Protein AF-A0AAV5T7K3-F1 (afdb_monomer_lite)

Structure (mmCIF, N/CA/C/O backbone):
data_AF-A0AAV5T7K3-F1
#
_entry.id   AF-A0AAV5T7K3-F1
#
loop_
_atom_site.group_PDB
_atom_site.id
_atom_site.type_symbol
_atom_site.label_atom_id
_atom_site.label_alt_id
_atom_site.label_comp_id
_atom_site.label_asym_id
_atom_site.label_entity_id
_atom_site.label_seq_id
_atom_site.pdbx_PDB_ins_code
_atom_site.Cartn_x
_atom_site.Cartn_y
_atom_site.Cartn_z
_atom_site.occupancy
_atom_site.B_iso_or_equiv
_atom_site.auth_seq_id
_atom_site.auth_comp_id
_atom_site.auth_asym_id
_atom_site.auth_atom_id
_atom_site.pdbx_PDB_model_num
ATOM 1 N N . SER A 1 1 ? -27.801 -42.345 5.951 1.00 59.19 1 SER A N 1
ATOM 2 C CA . SER A 1 1 ? -27.601 -43.025 7.239 1.00 59.19 1 SER A CA 1
ATOM 3 C C . SER A 1 1 ? -26.195 -43.577 7.299 1.00 59.19 1 SER A C 1
ATOM 5 O O . SER A 1 1 ? -25.976 -44.646 6.756 1.00 59.19 1 SER A O 1
ATOM 7 N N . MET A 1 2 ? -25.257 -42.824 7.871 1.00 44.66 2 MET A N 1
ATOM 8 C CA . MET A 1 2 ? -24.030 -43.339 8.487 1.00 44.66 2 MET A CA 1
ATOM 9 C C . MET A 1 2 ? -23.611 -42.299 9.528 1.00 44.66 2 MET A C 1
ATOM 11 O O . MET A 1 2 ? -23.098 -41.235 9.190 1.00 44.66 2 MET A O 1
ATOM 15 N N . ASP A 1 3 ? -23.986 -42.598 10.769 1.00 50.38 3 ASP A N 1
ATOM 16 C CA . ASP A 1 3 ? -23.489 -41.997 12.001 1.00 50.38 3 ASP A CA 1
ATOM 17 C C . ASP A 1 3 ? -22.004 -42.309 12.168 1.00 50.38 3 ASP A C 1
ATOM 19 O O . ASP A 1 3 ? -21.596 -43.446 11.937 1.00 50.38 3 ASP A O 1
ATOM 23 N N . GLN A 1 4 ? -21.232 -41.323 12.625 1.00 55.69 4 GLN A N 1
ATOM 24 C CA . GLN A 1 4 ? -20.048 -41.536 13.457 1.00 55.69 4 GLN A CA 1
ATOM 25 C C . GLN A 1 4 ? -19.704 -40.226 14.176 1.00 55.69 4 GLN A C 1
ATOM 27 O O . GLN A 1 4 ? -19.061 -39.318 13.653 1.00 55.69 4 GLN A O 1
ATOM 32 N N . SER A 1 5 ? -20.249 -40.139 15.382 1.00 62.75 5 SER A N 1
ATOM 33 C CA . SER A 1 5 ? -19.828 -39.308 16.502 1.00 62.75 5 SER A CA 1
ATOM 34 C C . SER A 1 5 ? -18.514 -39.827 17.084 1.00 62.75 5 SER A C 1
ATOM 36 O O . SER A 1 5 ? -18.429 -41.027 17.309 1.00 62.75 5 SER A O 1
ATOM 38 N N . ASP A 1 6 ? -17.567 -38.940 17.407 1.00 51.22 6 ASP A N 1
ATOM 39 C CA . ASP A 1 6 ? -16.582 -39.172 18.471 1.00 51.22 6 ASP A CA 1
ATOM 40 C C . ASP A 1 6 ? -16.028 -37.853 19.047 1.00 51.22 6 ASP A C 1
ATOM 42 O O . ASP A 1 6 ? -16.009 -36.803 18.404 1.00 51.22 6 ASP A O 1
ATOM 46 N N . GLU A 1 7 ? -15.671 -37.954 20.323 1.00 55.12 7 GLU A N 1
ATOM 47 C CA . GLU A 1 7 ? -15.636 -36.966 21.405 1.00 55.12 7 GLU A CA 1
ATOM 48 C C . GLU A 1 7 ? -14.486 -35.924 21.443 1.00 55.12 7 GLU A C 1
ATOM 50 O O . GLU A 1 7 ? -13.502 -36.014 20.705 1.00 55.12 7 GLU A O 1
ATOM 55 N N . PRO A 1 8 ? -14.577 -34.920 22.352 1.00 55.53 8 PRO A N 1
ATOM 56 C CA . PRO A 1 8 ? -13.602 -33.841 22.499 1.00 55.53 8 PRO A CA 1
ATOM 57 C C . PRO A 1 8 ? -12.465 -34.159 23.488 1.00 55.53 8 PRO A C 1
ATOM 59 O O . PRO A 1 8 ? -12.687 -34.579 24.621 1.00 55.53 8 PRO A O 1
ATOM 62 N N . LEU A 1 9 ? -11.227 -33.814 23.116 1.00 49.53 9 LEU A N 1
ATOM 63 C CA . LEU A 1 9 ? -10.085 -33.809 24.035 1.00 49.53 9 LEU A CA 1
ATOM 64 C C . LEU A 1 9 ? -9.994 -32.489 24.813 1.00 49.53 9 LEU A C 1
ATOM 66 O O . LEU A 1 9 ? -9.582 -31.445 24.306 1.00 49.53 9 LEU A O 1
ATOM 70 N N . SER A 1 10 ? -10.331 -32.574 26.093 1.00 43.97 10 SER A N 1
ATOM 71 C CA . SER A 1 10 ? -9.994 -31.620 27.145 1.00 43.97 10 SER A CA 1
ATOM 72 C C . SER A 1 10 ? -8.501 -31.675 27.493 1.00 43.97 10 SER A C 1
ATOM 74 O O . SER A 1 10 ? -8.006 -32.724 27.902 1.00 43.97 10 SER A O 1
ATOM 76 N N . ILE A 1 11 ? -7.789 -30.541 27.423 1.00 46.47 11 ILE A N 1
ATOM 77 C CA . ILE A 1 11 ? -6.456 -30.396 28.029 1.00 46.47 11 ILE A CA 1
ATOM 78 C C . ILE A 1 11 ? -6.465 -29.300 29.097 1.00 46.47 11 ILE A C 1
ATOM 80 O O . ILE A 1 11 ? -6.760 -28.128 28.868 1.00 46.47 11 ILE A O 1
ATOM 84 N N . VAL A 1 12 ? -6.122 -29.783 30.286 1.00 44.16 12 VAL A N 1
ATOM 85 C CA . VAL A 1 12 ? -5.965 -29.147 31.588 1.00 44.16 12 VAL A CA 1
ATOM 86 C C . VAL A 1 12 ? -4.828 -28.120 31.587 1.00 44.16 12 VAL A C 1
ATOM 88 O O . VAL A 1 12 ? -3.783 -28.304 30.964 1.00 44.16 12 VAL A O 1
ATOM 91 N N . GLY A 1 13 ? -5.037 -27.023 32.315 1.00 38.03 13 GLY A N 1
ATOM 92 C CA . GLY A 1 13 ? -4.121 -25.892 32.372 1.00 38.03 13 GLY A CA 1
ATOM 93 C C . GLY A 1 13 ? -2.840 -26.102 33.181 1.00 38.03 13 GLY A C 1
ATOM 94 O O . GLY A 1 13 ? -2.700 -27.028 33.974 1.00 38.03 13 GLY A O 1
ATOM 95 N N . LYS A 1 14 ? -1.930 -25.133 33.049 1.00 44.94 14 LYS A N 1
ATOM 96 C CA . LYS A 1 14 ? -0.890 -24.851 34.043 1.00 44.94 14 LYS A CA 1
ATOM 97 C C . LYS A 1 14 ? -0.823 -23.349 34.306 1.00 44.94 14 LYS A C 1
ATOM 99 O O . LYS A 1 14 ? -0.527 -22.547 33.426 1.00 44.94 14 LYS A O 1
ATOM 104 N N . LYS A 1 15 ? -1.132 -22.993 35.556 1.00 42.41 15 LYS A N 1
ATOM 105 C CA . LYS A 1 15 ? -0.816 -21.710 36.187 1.00 42.41 15 LYS A CA 1
ATOM 106 C C . LYS A 1 15 ? 0.696 -21.651 36.406 1.00 42.41 15 LYS A C 1
ATOM 108 O O . LYS A 1 15 ? 1.241 -22.548 37.042 1.00 42.41 15 LYS A O 1
ATOM 113 N N . SER A 1 16 ? 1.335 -20.558 36.008 1.00 48.41 16 SER A N 1
ATOM 114 C CA . SER A 1 16 ? 2.644 -20.175 36.540 1.00 48.41 16 SER A CA 1
ATOM 115 C C . SER A 1 16 ? 2.538 -18.779 37.138 1.00 48.41 16 SER A C 1
ATOM 117 O O . SER A 1 16 ? 2.438 -17.779 36.433 1.00 48.41 16 SER A O 1
ATOM 119 N N . LYS A 1 17 ? 2.514 -18.755 38.474 1.00 42.12 17 LYS A N 1
ATOM 120 C CA . LYS A 1 17 ? 2.866 -17.600 39.297 1.00 42.12 17 LYS A CA 1
ATOM 121 C C . LYS A 1 17 ? 4.344 -17.287 39.051 1.00 42.12 17 LYS A C 1
ATOM 123 O O . LYS A 1 17 ? 5.158 -18.209 39.075 1.00 42.12 17 LYS A O 1
ATOM 128 N N . LYS A 1 18 ? 4.697 -16.016 38.876 1.00 45.09 18 LYS A N 1
ATOM 129 C CA . LYS A 1 18 ? 6.049 -15.554 39.190 1.00 45.09 18 LYS A CA 1
ATOM 130 C C . LYS A 1 18 ? 5.992 -14.149 39.768 1.00 45.09 18 LYS A C 1
ATOM 132 O O . LYS A 1 18 ? 5.686 -13.184 39.072 1.00 45.09 18 LYS A O 1
ATOM 137 N N . ASP A 1 19 ? 6.251 -14.117 41.066 1.00 39.78 19 ASP A N 1
ATOM 138 C CA . ASP A 1 19 ? 6.607 -12.958 41.863 1.00 39.78 19 ASP A CA 1
ATOM 139 C C . ASP A 1 19 ? 7.966 -12.400 41.424 1.00 39.78 19 ASP A C 1
ATOM 141 O O . ASP A 1 19 ? 8.908 -13.154 41.179 1.00 39.78 19 ASP A O 1
ATOM 145 N N . SER A 1 20 ? 8.060 -11.074 41.367 1.00 41.44 20 SER A N 1
ATOM 146 C CA . SER A 1 20 ? 9.304 -10.293 41.451 1.00 41.44 20 SER A CA 1
ATOM 147 C C . SER A 1 20 ? 8.881 -8.820 41.477 1.00 41.44 20 SER A C 1
ATOM 149 O O . SER A 1 20 ? 8.392 -8.297 40.482 1.00 41.44 20 SER A O 1
ATOM 151 N N . SER A 1 21 ? 8.703 -8.238 42.661 1.00 40.84 21 SER A N 1
ATOM 152 C CA . SER A 1 21 ? 9.734 -7.625 43.515 1.00 40.84 21 SER A CA 1
ATOM 153 C C . SER A 1 21 ? 9.953 -6.144 43.186 1.00 40.84 21 SER A C 1
ATOM 155 O O . SER A 1 21 ? 10.438 -5.788 42.116 1.00 40.84 21 SER A O 1
ATOM 157 N N . LYS A 1 22 ? 9.577 -5.326 44.175 1.00 42.19 22 LYS A N 1
ATOM 158 C CA . LYS A 1 22 ? 9.974 -3.945 44.479 1.00 42.19 22 LYS A CA 1
ATOM 159 C C . LYS A 1 22 ? 11.223 -3.432 43.754 1.00 42.19 22 LYS A C 1
ATOM 161 O O . LYS A 1 22 ? 12.279 -4.044 43.844 1.00 42.19 22 LYS A O 1
ATOM 166 N N . THR A 1 23 ? 11.133 -2.212 43.235 1.00 38.91 23 THR A N 1
ATOM 167 C CA . THR A 1 23 ? 12.079 -1.140 43.585 1.00 38.91 23 THR A CA 1
ATOM 168 C C . THR A 1 23 ? 11.355 0.200 43.488 1.00 38.91 23 THR A C 1
ATOM 170 O O . THR A 1 23 ? 10.904 0.613 42.422 1.00 38.91 23 THR A O 1
ATOM 173 N N . ASP A 1 24 ? 11.222 0.848 44.641 1.00 41.44 24 ASP A N 1
ATOM 174 C CA . ASP A 1 24 ? 10.848 2.246 44.771 1.00 41.44 24 ASP A CA 1
ATOM 175 C C . ASP A 1 24 ? 12.021 3.110 44.286 1.00 41.44 24 ASP A C 1
ATOM 177 O O . ASP A 1 24 ? 13.159 2.937 44.726 1.00 41.44 24 ASP A O 1
ATOM 181 N N . LYS A 1 25 ? 11.751 4.045 43.376 1.00 47.16 25 LYS A N 1
ATOM 182 C CA . LYS A 1 25 ? 12.602 5.217 43.157 1.00 47.16 25 LYS A CA 1
ATOM 183 C C . LYS A 1 25 ? 11.709 6.447 43.144 1.00 47.16 25 LYS A C 1
ATOM 185 O O . LYS A 1 25 ? 11.052 6.754 42.153 1.00 47.16 25 LYS A O 1
ATOM 190 N N . GLU A 1 26 ? 11.677 7.109 44.295 1.00 42.97 26 GLU A N 1
ATOM 191 C CA . GLU A 1 26 ? 11.297 8.508 44.416 1.00 42.97 26 GLU A CA 1
ATOM 192 C C . GLU A 1 26 ? 12.255 9.350 43.568 1.00 42.97 26 GLU A C 1
ATOM 194 O O . GLU A 1 26 ? 13.458 9.379 43.822 1.00 42.97 26 GLU A O 1
ATOM 199 N N . GLU A 1 27 ? 11.724 10.068 42.583 1.00 47.06 27 GLU A N 1
ATOM 200 C CA . GLU A 1 27 ? 12.432 11.176 41.951 1.00 47.06 27 GLU A CA 1
ATOM 201 C C . GLU A 1 27 ? 11.622 12.453 42.181 1.00 47.06 27 GLU A C 1
ATOM 203 O O . GLU A 1 27 ? 10.648 12.760 41.491 1.00 47.06 27 GLU A O 1
ATOM 208 N N . LYS A 1 28 ? 12.019 13.178 43.232 1.00 50.22 28 LYS A N 1
ATOM 209 C CA . LYS A 1 28 ? 11.656 14.574 43.473 1.00 50.22 28 LYS A CA 1
ATOM 210 C C . LYS A 1 28 ? 12.303 15.426 42.385 1.00 50.22 28 LYS A C 1
ATOM 212 O O . LYS A 1 28 ? 13.511 15.637 42.415 1.00 50.22 28 LYS A O 1
ATOM 217 N N . THR A 1 29 ? 11.506 15.994 41.487 1.00 43.41 29 THR A N 1
ATOM 218 C CA . THR A 1 29 ? 11.934 17.140 40.676 1.00 43.41 29 THR A CA 1
ATOM 219 C C . THR A 1 29 ? 11.102 18.364 41.028 1.00 43.41 29 THR A C 1
ATOM 221 O O . THR A 1 29 ? 9.871 18.385 40.971 1.00 43.41 29 THR A O 1
ATOM 224 N N . ALA A 1 30 ? 11.831 19.369 41.504 1.00 49.44 30 ALA A N 1
ATOM 225 C CA . ALA A 1 30 ? 11.339 20.636 41.994 1.00 49.44 30 ALA A CA 1
ATOM 226 C C . ALA A 1 30 ? 10.695 21.461 40.874 1.00 49.44 30 ALA A C 1
ATOM 228 O O . ALA A 1 30 ? 11.219 21.579 39.766 1.00 49.44 30 ALA A O 1
ATOM 229 N N . LYS A 1 31 ? 9.562 22.079 41.211 1.00 44.06 31 LYS A N 1
ATOM 230 C CA . LYS A 1 31 ? 8.913 23.124 40.422 1.00 44.06 31 LYS A CA 1
ATOM 231 C C . LYS A 1 31 ? 9.826 24.350 40.382 1.00 44.06 31 LYS A C 1
ATOM 233 O O . LYS A 1 31 ? 10.079 24.953 41.421 1.00 44.06 31 LYS A O 1
ATOM 238 N N . ARG A 1 32 ? 10.279 24.736 39.190 1.00 47.34 32 ARG A N 1
ATOM 239 C CA . ARG A 1 32 ? 10.878 26.047 38.928 1.00 47.34 32 ARG A CA 1
ATOM 240 C C . ARG A 1 32 ? 9.841 26.870 38.168 1.00 47.34 32 ARG A C 1
ATOM 242 O O . ARG A 1 32 ? 9.615 26.638 36.986 1.00 47.34 32 ARG A O 1
ATOM 249 N N . ASN A 1 33 ? 9.168 27.766 38.883 1.00 48.12 33 ASN A N 1
ATOM 250 C CA . ASN A 1 33 ? 8.372 28.829 38.281 1.00 48.12 33 ASN A CA 1
ATOM 251 C C . ASN A 1 33 ? 9.344 29.921 37.823 1.00 48.12 33 ASN A C 1
ATOM 253 O O . ASN A 1 33 ? 10.098 30.443 38.642 1.00 48.12 33 ASN A O 1
ATOM 257 N N . LEU A 1 34 ? 9.325 30.250 36.535 1.00 55.50 34 LEU A N 1
ATOM 258 C CA . LEU A 1 34 ? 9.862 31.501 36.009 1.00 55.50 34 LEU A CA 1
ATOM 259 C C . LEU A 1 34 ? 8.716 32.231 35.295 1.00 55.50 34 LEU A C 1
ATOM 261 O O . LEU A 1 34 ? 7.971 31.575 34.560 1.00 55.50 34 LEU A O 1
ATOM 265 N N . PRO A 1 35 ? 8.550 33.542 35.520 1.00 50.50 35 PRO A N 1
ATOM 266 C CA . PRO A 1 35 ? 7.630 34.363 34.751 1.00 50.50 35 PRO A CA 1
ATOM 267 C C . PRO A 1 35 ? 8.232 34.627 33.365 1.00 50.50 35 PRO A C 1
ATOM 269 O O . PRO A 1 35 ? 9.406 34.973 33.246 1.00 50.50 35 PRO A O 1
ATOM 272 N N . VAL A 1 36 ? 7.430 34.425 32.323 1.00 50.66 36 VAL A N 1
ATOM 273 C CA . VAL A 1 36 ? 7.723 34.899 30.968 1.00 50.66 36 VAL A CA 1
ATOM 274 C C . VAL A 1 36 ? 7.027 36.246 30.842 1.00 50.66 36 VAL A C 1
ATOM 276 O O . VAL A 1 36 ? 5.800 36.299 30.861 1.00 50.66 36 VAL A O 1
ATOM 279 N N . GLU A 1 37 ? 7.815 37.315 30.777 1.00 52.72 37 GLU A N 1
ATOM 280 C CA . GLU A 1 37 ? 7.351 38.602 30.270 1.00 52.72 37 GLU A CA 1
ATOM 281 C C . GLU A 1 37 ? 7.374 38.546 28.740 1.00 52.72 37 GLU A C 1
ATOM 283 O O . GLU A 1 37 ? 8.395 38.220 28.131 1.00 52.72 37 GLU A O 1
ATOM 288 N N . GLU A 1 38 ? 6.221 38.805 28.129 1.00 42.44 38 GLU A N 1
ATOM 289 C CA . GLU A 1 38 ? 6.076 39.012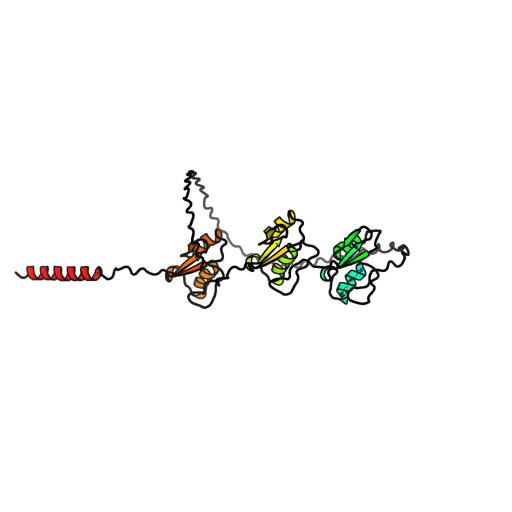 26.692 1.00 42.44 38 GLU A CA 1
ATOM 290 C C . GLU A 1 38 ? 6.318 40.499 26.409 1.00 42.44 38 GLU A C 1
ATOM 292 O O . GLU A 1 38 ? 5.504 41.345 26.770 1.00 42.44 38 GLU A O 1
ATOM 297 N N . SER A 1 39 ? 7.452 40.822 25.785 1.00 56.12 39 SER A N 1
ATOM 298 C CA . SER A 1 39 ? 7.679 42.118 25.144 1.00 56.12 39 SER A CA 1
ATOM 299 C C . SER A 1 39 ? 7.441 41.975 23.641 1.00 56.12 39 SER A C 1
ATOM 301 O O . SER A 1 39 ? 8.119 41.199 22.961 1.00 56.12 39 SER A O 1
ATOM 303 N N . GLU A 1 40 ? 6.452 42.711 23.147 1.00 58.25 40 GLU A N 1
ATOM 304 C CA . GLU A 1 40 ? 6.143 42.897 21.734 1.00 58.25 40 GLU A CA 1
ATOM 305 C C . GLU A 1 40 ? 7.168 43.860 21.120 1.00 58.25 40 GLU A C 1
ATOM 307 O O . GLU A 1 40 ? 7.277 44.996 21.568 1.00 58.25 40 GLU A O 1
ATOM 312 N N . ASP A 1 41 ? 7.902 43.422 20.092 1.00 45.69 41 ASP A N 1
ATOM 313 C CA . ASP A 1 41 ? 8.712 44.315 19.259 1.00 45.69 41 ASP A CA 1
ATOM 314 C C . ASP A 1 41 ? 8.490 44.019 17.768 1.00 45.69 41 ASP A C 1
ATOM 316 O O . ASP A 1 41 ? 8.809 42.950 17.234 1.00 45.69 41 ASP A O 1
ATOM 320 N N . ASP A 1 42 ? 7.929 45.028 17.107 1.00 52.28 42 ASP A N 1
ATOM 321 C CA . ASP A 1 42 ? 7.705 45.176 15.676 1.00 52.28 42 ASP A CA 1
ATOM 322 C C . ASP A 1 42 ? 9.001 45.047 14.857 1.00 52.28 42 ASP A C 1
ATOM 324 O O . ASP A 1 42 ? 9.810 45.976 14.763 1.00 52.28 42 ASP A O 1
ATOM 328 N N . VAL A 1 43 ? 9.172 43.928 14.144 1.00 44.69 43 VAL A N 1
ATOM 329 C CA . VAL A 1 43 ? 10.243 43.782 13.144 1.00 44.69 43 VAL A CA 1
ATOM 330 C C . VAL A 1 43 ? 9.696 43.963 11.728 1.00 44.69 43 VAL A C 1
ATOM 332 O O . VAL A 1 43 ? 9.189 43.055 11.070 1.00 44.69 43 VAL A O 1
ATOM 335 N N . LYS A 1 44 ? 9.873 45.192 11.246 1.00 55.09 44 LYS A N 1
ATOM 336 C CA . LYS A 1 44 ? 9.660 45.675 9.876 1.00 55.09 44 LYS A CA 1
ATOM 337 C C . LYS A 1 44 ? 10.646 45.003 8.892 1.00 55.09 44 LYS A C 1
ATOM 339 O O . LYS A 1 44 ? 11.857 45.093 9.109 1.00 55.09 44 LYS A O 1
ATOM 344 N N . PRO A 1 45 ? 10.217 44.398 7.764 1.00 48.47 45 PRO A N 1
ATOM 345 C CA . PRO A 1 45 ? 11.157 43.810 6.809 1.00 48.47 45 PRO A CA 1
ATOM 346 C C . PRO A 1 45 ? 11.811 44.888 5.929 1.00 48.47 45 PRO A C 1
ATOM 348 O O . PRO A 1 45 ? 11.176 45.484 5.058 1.00 48.47 45 PRO A O 1
ATOM 351 N N . SER A 1 46 ? 13.112 45.121 6.126 1.00 44.38 46 SER A N 1
ATOM 352 C CA . SER A 1 46 ? 13.941 45.925 5.219 1.00 44.38 46 SER A CA 1
ATOM 353 C C . SER A 1 46 ? 14.286 45.147 3.944 1.00 44.38 46 SER A C 1
ATOM 355 O O . SER A 1 46 ? 15.103 44.227 3.948 1.00 44.38 46 SER A O 1
ATOM 357 N N . LEU A 1 47 ? 13.701 45.577 2.826 1.00 49.03 47 LEU A N 1
ATOM 358 C CA . LEU A 1 47 ? 14.076 45.201 1.463 1.00 49.03 47 LEU A CA 1
ATOM 359 C C . LEU A 1 47 ? 15.471 45.750 1.115 1.00 49.03 47 LEU A C 1
ATOM 361 O O . LEU A 1 47 ? 15.607 46.873 0.629 1.00 49.03 47 LEU A O 1
ATOM 365 N N . LYS A 1 48 ? 16.524 44.945 1.298 1.00 49.06 48 LYS A N 1
ATOM 366 C CA . LYS A 1 48 ? 17.834 45.206 0.680 1.00 49.06 48 LYS A CA 1
ATOM 367 C C . LYS A 1 48 ? 17.906 44.545 -0.696 1.00 49.06 48 LYS A C 1
ATOM 369 O O . LYS A 1 48 ? 18.118 43.344 -0.829 1.00 49.06 48 LYS A O 1
ATOM 374 N N . LYS A 1 49 ? 17.752 45.378 -1.729 1.00 49.97 49 LYS A N 1
ATOM 375 C CA . LYS A 1 49 ? 18.106 45.091 -3.125 1.00 49.97 49 LYS A CA 1
ATOM 376 C C . LYS A 1 49 ? 19.617 44.841 -3.223 1.00 49.97 49 LYS A C 1
ATOM 378 O O . LYS A 1 49 ? 20.394 45.788 -3.166 1.00 49.97 49 LYS A O 1
ATOM 383 N N . SER A 1 50 ? 20.038 43.594 -3.419 1.00 47.78 50 SER A N 1
ATOM 384 C CA . SER A 1 50 ? 21.399 43.264 -3.856 1.00 47.78 50 SER A CA 1
ATOM 385 C C . SER A 1 50 ? 21.417 43.082 -5.375 1.00 47.78 50 SER A C 1
ATOM 387 O O . SER A 1 50 ? 21.122 42.032 -5.939 1.00 47.78 50 SER A O 1
ATOM 389 N N . LYS A 1 51 ? 21.755 44.182 -6.045 1.00 51.94 51 LYS A N 1
ATOM 390 C CA . LYS A 1 51 ? 22.119 44.258 -7.458 1.00 51.94 51 LYS A CA 1
ATOM 391 C C . LYS A 1 51 ? 23.510 43.625 -7.581 1.00 51.94 51 LYS A C 1
ATOM 393 O O . LYS A 1 51 ? 24.494 44.274 -7.244 1.00 51.94 51 LYS A O 1
ATOM 398 N N . ARG A 1 52 ? 23.593 42.345 -7.963 1.00 48.09 52 ARG A N 1
ATOM 399 C CA . ARG A 1 52 ? 24.876 41.670 -8.212 1.00 48.09 52 ARG A CA 1
ATOM 400 C C . ARG A 1 52 ? 25.091 41.489 -9.704 1.00 48.09 52 ARG A C 1
ATOM 402 O O . ARG A 1 52 ? 24.190 41.109 -10.446 1.00 48.09 52 ARG A O 1
ATOM 409 N N . GLU A 1 53 ? 26.291 41.870 -10.095 1.00 45.09 53 GLU A N 1
ATOM 410 C CA . GLU A 1 53 ? 26.713 42.195 -11.438 1.00 45.09 53 GLU A CA 1
ATOM 411 C C . GLU A 1 53 ? 26.737 40.997 -12.379 1.00 45.09 53 GLU A C 1
ATOM 413 O O . GLU A 1 53 ? 27.271 39.925 -12.097 1.00 45.09 53 GLU A O 1
ATOM 418 N N . SER A 1 54 ? 26.216 41.262 -13.567 1.00 51.31 54 SER A N 1
ATOM 419 C CA . SER A 1 54 ? 26.516 40.576 -14.806 1.00 51.31 54 SER A CA 1
ATOM 420 C C . SER A 1 54 ? 27.977 40.831 -15.181 1.00 51.31 54 SER A C 1
ATOM 422 O O . SER A 1 54 ? 28.331 41.984 -15.416 1.00 51.31 54 SER A O 1
ATOM 424 N N . LYS A 1 55 ? 28.805 39.786 -15.317 1.00 52.94 55 LYS A N 1
ATOM 425 C CA . LYS A 1 55 ? 29.836 39.667 -16.373 1.00 52.94 55 LYS A CA 1
ATOM 426 C C . LYS A 1 55 ? 30.686 38.403 -16.209 1.00 52.94 55 LYS A C 1
ATOM 428 O O . LYS A 1 55 ? 31.144 38.088 -15.122 1.00 52.94 55 LYS A O 1
ATOM 433 N N . LYS A 1 56 ? 30.976 37.795 -17.366 1.00 51.12 56 LYS A N 1
ATOM 434 C CA . LYS A 1 56 ? 31.979 36.748 -17.645 1.00 51.12 56 LYS A CA 1
ATOM 435 C C . LYS A 1 56 ? 31.609 35.318 -17.231 1.00 51.12 56 LYS A C 1
ATOM 437 O O . LYS A 1 56 ? 32.050 34.814 -16.215 1.00 51.12 56 LYS A O 1
ATOM 442 N N . ASN A 1 57 ? 30.885 34.642 -18.124 1.00 43.31 57 ASN A N 1
ATOM 443 C CA . ASN A 1 57 ? 31.168 33.247 -18.488 1.00 43.31 57 ASN A CA 1
ATOM 444 C C . ASN A 1 57 ? 30.725 33.009 -19.941 1.00 43.31 57 ASN A C 1
ATOM 446 O O . ASN A 1 57 ? 29.763 32.316 -20.251 1.00 43.31 57 ASN A O 1
ATOM 450 N N . SER A 1 58 ? 31.431 33.685 -20.843 1.00 49.03 58 SER A N 1
ATOM 451 C CA . SER A 1 58 ? 31.427 33.449 -22.284 1.00 49.03 58 SER A CA 1
ATOM 452 C C . SER A 1 58 ? 32.862 33.070 -22.624 1.00 49.03 58 SER A C 1
ATOM 454 O O . SER A 1 58 ? 33.747 33.882 -22.359 1.00 49.03 58 SER A O 1
ATOM 456 N N . ARG A 1 59 ? 33.047 31.846 -23.145 1.00 47.84 59 ARG A N 1
ATOM 457 C CA . ARG A 1 59 ? 34.278 31.185 -23.650 1.00 47.84 59 ARG A CA 1
ATOM 458 C C . ARG A 1 59 ? 34.580 29.851 -22.952 1.00 47.84 59 ARG A C 1
ATOM 460 O O . ARG A 1 59 ? 35.567 29.719 -22.253 1.00 47.84 59 ARG A O 1
ATOM 467 N N . HIS A 1 60 ? 33.730 28.854 -23.199 1.00 45.75 60 HIS A N 1
ATOM 468 C CA . HIS A 1 60 ? 34.128 27.438 -23.317 1.00 45.75 60 HIS A CA 1
ATOM 469 C C . HIS A 1 60 ? 33.031 26.663 -24.067 1.00 45.75 60 HIS A C 1
ATOM 471 O O . HIS A 1 60 ? 32.373 25.762 -23.557 1.00 45.75 60 HIS A O 1
ATOM 477 N N . ARG A 1 61 ? 32.781 27.084 -25.309 1.00 48.66 61 ARG A N 1
ATOM 478 C CA . ARG A 1 61 ? 31.974 26.350 -26.292 1.00 48.66 61 ARG A CA 1
ATOM 479 C C . ARG A 1 61 ? 32.663 26.449 -27.645 1.00 48.66 61 ARG A C 1
ATOM 481 O O . ARG A 1 61 ? 32.189 27.152 -28.515 1.00 48.66 61 ARG A O 1
ATOM 488 N N . HIS A 1 62 ? 33.813 25.811 -27.772 1.00 49.75 62 HIS A N 1
ATOM 489 C CA . HIS A 1 62 ? 34.417 25.441 -29.049 1.00 49.75 62 HIS A CA 1
ATOM 490 C C . HIS A 1 62 ? 35.508 24.438 -28.698 1.00 49.75 62 HIS A C 1
ATOM 492 O O . HIS A 1 62 ? 36.577 24.857 -28.293 1.00 49.75 62 HIS A O 1
ATOM 498 N N . ASP A 1 63 ? 35.135 23.155 -28.650 1.00 43.25 63 ASP A N 1
ATOM 499 C CA . ASP A 1 63 ? 36.005 21.990 -28.913 1.00 43.25 63 ASP A CA 1
ATOM 500 C C . ASP A 1 63 ? 35.259 20.676 -28.618 1.00 43.25 63 ASP A C 1
ATOM 502 O O . ASP A 1 63 ? 35.645 19.849 -27.799 1.00 43.25 63 ASP A O 1
ATOM 506 N N . GLN A 1 64 ? 34.133 20.472 -29.309 1.00 50.50 64 GLN A N 1
ATOM 507 C CA . GLN A 1 64 ? 33.533 19.138 -29.483 1.00 50.50 64 GLN A CA 1
ATOM 508 C C . GLN A 1 64 ? 33.290 18.818 -30.967 1.00 50.50 64 GLN A C 1
ATOM 510 O O . GLN A 1 64 ? 32.434 18.010 -31.317 1.00 50.50 64 GLN A O 1
ATOM 515 N N . ALA A 1 65 ? 34.053 19.442 -31.867 1.00 46.38 65 ALA A N 1
ATOM 516 C CA . ALA A 1 65 ? 33.965 19.203 -33.303 1.00 46.38 65 ALA A CA 1
ATOM 517 C C . ALA A 1 65 ? 35.033 18.196 -33.758 1.00 46.38 65 ALA A C 1
ATOM 519 O O . ALA A 1 65 ? 35.935 18.520 -34.516 1.00 46.38 65 ALA A O 1
ATOM 520 N N . SER A 1 66 ? 34.927 16.956 -33.283 1.00 48.38 66 SER A N 1
ATOM 521 C CA . SER A 1 66 ? 35.475 15.788 -33.991 1.00 48.38 66 SER A CA 1
ATOM 522 C C . SER A 1 66 ? 34.719 14.533 -33.556 1.00 48.38 66 SER A C 1
ATOM 524 O O . SER A 1 66 ? 35.266 13.557 -33.039 1.00 48.38 66 SER A O 1
ATOM 526 N N . VAL A 1 67 ? 33.393 14.581 -33.705 1.00 46.62 67 VAL A N 1
ATOM 527 C CA . VAL A 1 67 ? 32.563 13.384 -33.577 1.00 46.62 67 VAL A CA 1
ATOM 528 C C . VAL A 1 67 ? 32.697 12.620 -34.884 1.00 46.62 67 VAL A C 1
ATOM 530 O O . VAL A 1 67 ? 32.175 13.007 -35.928 1.00 46.62 67 VAL A O 1
ATOM 533 N N . ARG A 1 68 ? 33.486 11.550 -34.797 1.00 48.06 68 ARG A N 1
ATOM 534 C CA . ARG A 1 68 ? 33.654 10.494 -35.794 1.00 48.06 68 ARG A CA 1
ATOM 535 C C . ARG A 1 68 ? 32.313 10.189 -36.466 1.00 48.06 68 ARG A C 1
ATOM 537 O O . ARG A 1 68 ? 31.309 10.029 -35.777 1.00 48.06 68 ARG A O 1
ATOM 544 N N . LYS A 1 69 ? 32.323 10.065 -37.797 1.00 47.28 69 LYS A N 1
ATOM 545 C CA . LYS A 1 69 ? 31.229 9.511 -38.609 1.00 47.28 69 LYS A CA 1
ATOM 546 C C . LYS A 1 69 ? 31.005 8.044 -38.211 1.00 47.28 69 LYS A C 1
ATOM 548 O O . LYS A 1 69 ? 31.437 7.133 -38.907 1.00 47.28 69 LYS A O 1
ATOM 553 N N . SER A 1 70 ? 30.408 7.800 -37.050 1.00 50.34 70 SER A N 1
ATOM 554 C CA . SER A 1 70 ? 29.896 6.488 -36.682 1.00 50.34 70 SER A CA 1
ATOM 555 C C . SER A 1 70 ? 28.730 6.185 -37.616 1.00 50.34 70 SER A C 1
ATOM 557 O O . SER A 1 70 ? 27.826 7.006 -37.778 1.00 50.34 70 SER A O 1
ATOM 559 N N . GLY A 1 71 ? 28.788 5.027 -38.280 1.00 54.41 71 GLY A N 1
ATOM 560 C CA . GLY A 1 71 ? 27.707 4.533 -39.128 1.00 54.41 71 GLY A CA 1
ATOM 561 C C . GLY A 1 71 ? 26.360 4.662 -38.420 1.00 54.41 71 GLY A C 1
ATOM 562 O O . GLY A 1 71 ? 26.299 4.597 -37.192 1.00 54.41 71 GLY A O 1
ATOM 563 N N . LYS A 1 72 ? 25.297 4.908 -39.194 1.00 55.66 72 LYS A N 1
ATOM 564 C CA . LYS A 1 72 ? 23.919 5.091 -38.718 1.00 55.66 72 LYS A CA 1
ATOM 565 C C . LYS A 1 72 ? 23.474 3.863 -37.909 1.00 55.66 72 LYS A C 1
ATOM 567 O O . LYS A 1 72 ? 22.858 2.954 -38.450 1.00 55.66 72 LYS A O 1
ATOM 572 N N . LYS A 1 73 ? 23.805 3.823 -36.619 1.00 59.16 73 LYS A N 1
ATOM 573 C CA . LYS A 1 73 ? 23.324 2.823 -35.667 1.00 59.16 73 LYS A CA 1
ATOM 574 C C . LYS A 1 73 ? 21.848 3.134 -35.454 1.00 59.16 73 LYS A C 1
ATOM 576 O O . LYS A 1 73 ? 21.507 4.099 -34.774 1.00 59.16 73 LYS A O 1
ATOM 581 N N . SER A 1 74 ? 20.986 2.410 -36.163 1.00 65.50 74 SER A N 1
ATOM 582 C CA . SER A 1 74 ? 19.548 2.646 -36.152 1.00 65.50 74 SER A CA 1
ATOM 583 C C . SER A 1 74 ? 19.002 2.301 -34.778 1.00 65.50 74 SER A C 1
ATOM 585 O O . SER A 1 74 ? 18.965 1.135 -34.385 1.00 65.50 74 SER A O 1
ATOM 587 N N . THR A 1 75 ? 18.565 3.310 -34.041 1.00 75.31 75 THR A N 1
ATOM 588 C CA . THR A 1 75 ? 17.717 3.065 -32.885 1.00 75.31 75 THR A CA 1
ATOM 589 C C . THR A 1 75 ? 16.398 2.420 -33.314 1.00 75.31 75 THR A C 1
ATOM 591 O O . THR A 1 75 ? 15.938 2.612 -34.444 1.00 75.31 75 THR A O 1
ATOM 594 N N . PRO A 1 76 ? 15.791 1.632 -32.419 1.00 82.88 76 PRO A N 1
ATOM 595 C CA . PRO A 1 76 ? 14.589 0.875 -32.722 1.00 82.88 76 PRO A CA 1
ATOM 596 C C . PRO A 1 76 ? 13.391 1.790 -32.994 1.00 82.88 76 PRO A C 1
ATOM 598 O O . PRO A 1 76 ? 13.294 2.901 -32.463 1.00 82.88 76 PRO A O 1
ATOM 601 N N . LYS A 1 77 ? 12.468 1.282 -33.816 1.00 92.50 77 LYS A N 1
ATOM 602 C CA . LYS A 1 77 ? 11.174 1.907 -34.107 1.00 92.50 77 LYS A CA 1
ATOM 603 C C . LYS A 1 77 ? 10.405 2.157 -32.808 1.00 92.50 77 LYS A C 1
ATOM 605 O O . LYS A 1 77 ? 10.422 1.313 -31.909 1.00 92.50 77 LYS A O 1
ATOM 610 N N . CYS A 1 78 ? 9.722 3.296 -32.708 1.00 93.75 78 CYS A N 1
ATOM 611 C CA . CYS A 1 78 ? 8.810 3.549 -31.598 1.00 93.75 78 CYS A CA 1
ATOM 612 C C . CYS A 1 78 ? 7.732 2.459 -31.526 1.00 93.75 78 CYS A C 1
ATOM 614 O O . CYS A 1 78 ? 7.148 2.067 -32.529 1.00 93.75 78 CYS A O 1
ATOM 616 N N . ILE A 1 79 ? 7.429 1.973 -30.323 1.00 91.69 79 ILE A N 1
ATOM 617 C CA . ILE A 1 79 ? 6.384 0.951 -30.141 1.00 91.69 79 ILE A CA 1
ATOM 618 C C . ILE A 1 79 ? 4.955 1.496 -30.301 1.00 91.69 79 ILE A C 1
ATOM 620 O O . ILE A 1 79 ? 4.009 0.715 -30.353 1.00 91.69 79 ILE A O 1
ATOM 624 N N . ARG A 1 80 ? 4.785 2.824 -30.294 1.00 91.62 80 ARG A N 1
ATOM 625 C CA . ARG A 1 80 ? 3.482 3.508 -30.334 1.00 91.62 80 ARG A CA 1
ATOM 626 C C . ARG A 1 80 ? 3.201 4.178 -31.684 1.00 91.62 80 ARG A C 1
ATOM 628 O O . ARG A 1 80 ? 2.060 4.554 -31.923 1.00 91.62 80 ARG A O 1
ATOM 635 N N . CYS A 1 81 ? 4.208 4.373 -32.535 1.00 95.06 81 CYS A N 1
ATOM 636 C CA . CYS A 1 81 ? 4.050 4.999 -33.850 1.00 95.06 81 CYS A CA 1
ATOM 637 C C . CYS A 1 81 ? 5.196 4.627 -34.803 1.00 95.06 81 CYS A C 1
ATOM 639 O O . CYS A 1 81 ? 6.135 3.934 -34.425 1.00 95.06 81 CYS A O 1
ATOM 641 N N . ASP A 1 82 ? 5.156 5.139 -36.033 1.00 94.38 82 ASP A N 1
ATOM 642 C CA . ASP A 1 82 ? 6.161 4.847 -37.060 1.00 94.38 82 ASP A CA 1
ATOM 643 C C . ASP A 1 82 ? 7.440 5.694 -36.979 1.00 94.38 82 ASP A C 1
ATOM 645 O O . ASP A 1 82 ? 8.272 5.657 -37.883 1.00 94.38 82 ASP A O 1
ATOM 649 N N . ALA A 1 83 ? 7.636 6.449 -35.896 1.00 93.50 83 ALA A N 1
ATOM 650 C CA . ALA A 1 83 ? 8.849 7.233 -35.717 1.00 93.50 83 ALA A CA 1
ATOM 651 C C . ALA A 1 83 ? 10.080 6.340 -35.482 1.00 93.50 83 ALA A C 1
ATOM 653 O O . ALA A 1 83 ? 10.041 5.371 -34.717 1.00 93.50 83 ALA A O 1
ATOM 654 N N . TYR A 1 84 ? 11.207 6.753 -36.066 1.00 93.12 84 TYR A N 1
ATOM 655 C CA . TYR A 1 84 ? 12.537 6.188 -35.835 1.00 93.12 84 TYR A CA 1
ATOM 656 C C . TYR A 1 84 ? 13.430 7.265 -35.217 1.00 93.12 84 TYR A C 1
ATOM 658 O O . TYR A 1 84 ? 14.169 7.945 -35.936 1.00 93.12 84 TYR A O 1
ATOM 666 N N . PRO A 1 85 ? 13.360 7.470 -33.888 1.00 90.88 85 PRO A N 1
ATOM 667 C CA . PRO A 1 85 ? 14.322 8.320 -33.193 1.00 90.88 85 PRO A CA 1
ATOM 668 C C . PRO A 1 85 ? 15.745 7.877 -33.554 1.00 90.88 85 PRO A C 1
ATOM 670 O O . PRO A 1 85 ? 15.929 6.709 -33.873 1.00 90.88 85 PRO A O 1
ATOM 673 N N . HIS A 1 86 ? 16.739 8.770 -33.513 1.00 87.75 86 HIS A N 1
ATOM 674 C CA . HIS A 1 86 ? 18.124 8.480 -33.947 1.00 87.75 86 HIS A CA 1
ATOM 675 C C . HIS A 1 86 ? 19.085 8.108 -32.805 1.00 87.75 86 HIS A C 1
ATOM 677 O O . HIS A 1 86 ? 20.250 7.799 -33.030 1.00 87.75 86 HIS A O 1
ATOM 683 N N . SER A 1 87 ? 18.617 8.194 -31.562 1.00 88.62 87 SER A N 1
ATOM 684 C CA . SER A 1 87 ? 19.360 7.845 -30.352 1.00 88.62 87 SER A CA 1
ATOM 685 C C . SER A 1 87 ? 18.409 7.444 -29.225 1.00 88.62 87 SER A C 1
ATOM 687 O O . SER A 1 87 ? 17.232 7.823 -29.223 1.00 88.62 87 SER A O 1
ATOM 689 N N . ALA A 1 88 ? 18.933 6.743 -28.220 1.00 89.25 88 ALA A N 1
ATOM 690 C CA . ALA A 1 88 ? 18.189 6.372 -27.019 1.00 89.25 88 ALA A CA 1
ATOM 691 C C . ALA A 1 88 ? 17.555 7.589 -26.315 1.00 89.25 88 ALA A C 1
ATOM 693 O O . ALA A 1 88 ? 16.409 7.528 -25.873 1.00 89.25 88 ALA A O 1
ATOM 694 N N . ILE A 1 89 ? 18.263 8.727 -26.260 1.00 90.31 89 ILE A N 1
ATOM 695 C CA . ILE A 1 89 ? 17.753 9.970 -25.650 1.00 90.31 89 ILE A CA 1
ATOM 696 C C . ILE A 1 89 ? 16.571 10.501 -26.444 1.00 90.31 89 ILE A C 1
ATOM 698 O O . ILE A 1 89 ? 15.543 10.866 -25.876 1.00 90.31 89 ILE A O 1
ATOM 702 N N . THR A 1 90 ? 16.723 10.566 -27.769 1.00 92.06 90 THR A N 1
ATOM 703 C CA . THR A 1 90 ? 15.646 11.038 -28.639 1.00 92.06 90 THR A CA 1
ATOM 704 C C . THR A 1 90 ? 14.452 10.095 -28.591 1.00 92.06 90 THR A C 1
ATOM 706 O O . THR A 1 90 ? 13.332 10.574 -28.688 1.00 92.06 90 THR A O 1
ATOM 709 N N . TYR A 1 91 ? 14.668 8.795 -28.364 1.00 92.88 91 TYR A N 1
ATOM 710 C CA . TYR A 1 91 ? 13.597 7.824 -28.156 1.00 92.88 91 TYR A CA 1
ATOM 711 C C . TYR A 1 91 ? 12.837 8.095 -26.854 1.00 92.88 91 TYR A C 1
ATOM 713 O O . TYR A 1 91 ? 11.618 8.244 -26.875 1.00 92.88 91 TYR A O 1
ATOM 721 N N . ALA A 1 92 ? 13.545 8.247 -25.731 1.00 91.69 92 ALA A N 1
ATOM 722 C CA . ALA A 1 92 ? 12.927 8.577 -24.447 1.00 91.69 92 ALA A CA 1
ATOM 723 C C . ALA A 1 92 ? 12.150 9.906 -24.510 1.00 91.69 92 ALA A C 1
ATOM 725 O O . ALA A 1 92 ? 10.984 9.971 -24.126 1.00 91.69 92 ALA A O 1
ATOM 726 N N . ARG A 1 93 ? 12.750 10.951 -25.098 1.00 94.00 93 ARG A N 1
ATOM 727 C CA . ARG A 1 93 ? 12.075 12.237 -25.339 1.00 94.00 93 ARG A CA 1
ATOM 728 C C . ARG A 1 93 ? 10.859 12.096 -26.245 1.00 94.00 93 ARG A C 1
ATOM 730 O O . ARG A 1 93 ? 9.840 12.727 -25.987 1.00 94.00 93 ARG A O 1
ATOM 737 N N . HIS A 1 94 ? 10.958 11.293 -27.299 1.00 95.06 94 HIS A N 1
ATOM 738 C CA . HIS A 1 94 ? 9.851 11.057 -28.214 1.00 95.06 94 HIS A CA 1
ATOM 739 C C . HIS A 1 94 ? 8.644 10.454 -27.484 1.00 95.06 94 HIS A C 1
ATOM 741 O O . HIS A 1 94 ? 7.543 10.979 -27.638 1.00 95.06 94 HIS A O 1
ATOM 747 N N . LEU A 1 95 ? 8.843 9.455 -26.612 1.00 93.31 95 LEU A N 1
ATOM 748 C CA . LEU A 1 95 ? 7.759 8.922 -25.774 1.00 93.31 95 LEU A CA 1
ATOM 749 C C . LEU A 1 95 ? 7.084 10.021 -24.937 1.00 93.31 95 LEU A C 1
ATOM 751 O O . LEU A 1 95 ? 5.856 10.107 -24.905 1.00 93.31 95 LEU A O 1
ATOM 755 N N . VAL A 1 96 ? 7.874 10.906 -24.323 1.00 92.69 96 VAL A N 1
ATOM 756 C CA . VAL A 1 96 ? 7.352 11.989 -23.474 1.00 92.69 96 VAL A CA 1
ATOM 757 C C . VAL A 1 96 ? 6.559 13.011 -24.283 1.00 92.69 96 VAL A C 1
ATOM 759 O O . VAL A 1 96 ? 5.447 13.379 -23.902 1.00 92.69 96 VAL A O 1
ATOM 762 N N . TYR A 1 97 ? 7.104 13.489 -25.400 1.00 95.56 97 TYR A N 1
ATOM 763 C CA . TYR A 1 97 ? 6.486 14.586 -26.142 1.00 95.56 97 TYR A CA 1
ATOM 764 C C . TYR A 1 97 ? 5.343 14.126 -27.048 1.00 95.56 97 TYR A C 1
ATOM 766 O O . TYR A 1 97 ? 4.299 14.780 -27.050 1.00 95.56 97 TYR A O 1
ATOM 774 N N . ALA A 1 98 ? 5.521 13.015 -27.771 1.00 96.00 98 ALA A N 1
ATOM 775 C CA . ALA A 1 98 ? 4.546 12.517 -28.740 1.00 96.00 98 ALA A CA 1
ATOM 776 C C . ALA A 1 98 ? 3.450 11.658 -28.094 1.00 96.00 98 ALA A C 1
ATOM 778 O O . ALA A 1 98 ? 2.301 11.720 -28.519 1.00 96.00 98 ALA A O 1
ATOM 779 N N . HIS A 1 99 ? 3.783 10.886 -27.055 1.00 92.62 99 HIS A N 1
ATOM 780 C CA . HIS A 1 99 ? 2.857 9.916 -26.458 1.00 92.62 99 HIS A CA 1
ATOM 781 C C . HIS A 1 99 ? 2.473 10.229 -25.013 1.00 92.62 99 HIS A C 1
ATOM 783 O O . HIS A 1 99 ? 1.696 9.481 -24.425 1.00 92.62 99 HIS A O 1
ATOM 789 N N . LYS A 1 100 ? 3.008 11.313 -24.429 1.00 89.81 100 LYS A N 1
ATOM 790 C CA . LYS A 1 100 ? 2.832 11.643 -23.002 1.00 89.81 100 LYS A CA 1
ATOM 791 C C . LYS A 1 100 ? 3.176 10.457 -22.089 1.00 89.81 100 LYS A C 1
ATOM 793 O O . LYS A 1 100 ? 2.585 10.291 -21.026 1.00 89.81 100 LYS A O 1
ATOM 798 N N . SER A 1 101 ? 4.139 9.642 -22.516 1.00 87.75 101 SER A N 1
ATOM 799 C CA . SER A 1 101 ? 4.549 8.398 -21.869 1.00 87.75 101 SER A CA 1
ATOM 800 C C . SER A 1 101 ? 6.043 8.426 -21.537 1.00 87.75 101 SER A C 1
ATOM 802 O O . SER A 1 101 ? 6.774 9.333 -21.920 1.00 87.75 101 SER A O 1
ATOM 804 N N . THR A 1 102 ? 6.523 7.431 -20.803 1.00 88.31 102 THR A N 1
ATOM 805 C CA . THR A 1 102 ? 7.945 7.251 -20.479 1.00 88.31 102 THR A CA 1
ATOM 806 C C . THR A 1 102 ? 8.347 5.811 -20.766 1.00 88.31 102 THR A C 1
ATOM 808 O O . THR A 1 102 ? 7.480 4.946 -20.872 1.00 88.31 102 THR A O 1
ATOM 811 N N . LEU A 1 103 ? 9.656 5.529 -20.823 1.00 87.38 103 LEU A N 1
ATOM 812 C CA . LEU A 1 103 ? 10.158 4.151 -20.945 1.00 87.38 103 LEU A CA 1
ATOM 813 C C . LEU A 1 103 ? 9.483 3.224 -19.920 1.00 87.38 103 LEU A C 1
ATOM 815 O O . LEU A 1 103 ? 8.970 2.170 -20.268 1.00 87.38 103 LEU A O 1
ATOM 819 N N . ILE A 1 104 ? 9.391 3.685 -18.672 1.00 80.94 104 ILE A N 1
ATOM 820 C CA . ILE A 1 104 ? 8.787 2.956 -17.552 1.00 80.94 104 ILE A CA 1
ATOM 821 C C . ILE A 1 104 ? 7.301 2.703 -17.783 1.00 80.94 104 ILE A C 1
ATOM 823 O O . ILE A 1 104 ? 6.845 1.578 -17.627 1.00 80.94 104 ILE A O 1
ATOM 827 N N . ALA A 1 105 ? 6.556 3.756 -18.127 1.00 77.19 105 ALA A N 1
ATOM 828 C CA . ALA A 1 105 ? 5.107 3.686 -18.289 1.00 77.19 105 ALA A CA 1
ATOM 829 C C . ALA A 1 105 ? 4.696 2.735 -19.423 1.00 77.19 105 ALA A C 1
ATOM 831 O O . ALA A 1 105 ? 3.634 2.126 -19.358 1.00 77.19 105 ALA A O 1
ATOM 832 N N . ASP A 1 106 ? 5.553 2.572 -20.432 1.00 82.94 106 ASP A N 1
ATOM 833 C CA . ASP A 1 106 ? 5.343 1.625 -21.525 1.00 82.94 106 ASP A CA 1
ATOM 834 C C . ASP A 1 106 ? 5.925 0.219 -21.262 1.00 82.94 106 ASP A C 1
ATOM 836 O O . ASP A 1 106 ? 5.879 -0.642 -22.147 1.00 82.94 106 ASP A O 1
ATOM 840 N N . GLY A 1 107 ? 6.486 -0.038 -20.073 1.00 81.12 107 GLY A N 1
ATOM 841 C CA . GLY A 1 107 ? 7.134 -1.315 -19.748 1.00 81.12 107 GLY A CA 1
ATOM 842 C C . GLY A 1 107 ? 8.392 -1.578 -20.585 1.00 81.12 107 GLY A C 1
ATOM 843 O O . GLY A 1 107 ? 8.738 -2.724 -20.882 1.00 81.12 107 GLY A O 1
ATOM 844 N N . ILE A 1 108 ? 9.065 -0.513 -21.013 1.00 87.31 108 ILE A N 1
ATOM 845 C CA . ILE A 1 108 ? 10.246 -0.537 -21.870 1.00 87.31 108 ILE A CA 1
ATOM 846 C C . ILE A 1 108 ? 11.494 -0.262 -21.037 1.00 87.31 108 ILE A C 1
ATOM 848 O O . ILE A 1 108 ? 11.527 0.605 -20.162 1.00 87.31 108 ILE A O 1
ATOM 852 N N . TYR A 1 109 ? 12.576 -0.941 -21.385 1.00 89.25 109 TYR A N 1
ATOM 853 C CA . TYR A 1 109 ? 13.917 -0.551 -20.989 1.00 89.25 109 TYR A CA 1
ATOM 854 C C . TYR A 1 109 ? 14.870 -0.676 -22.174 1.00 89.25 109 TYR A C 1
ATOM 856 O O . TYR A 1 109 ? 14.636 -1.422 -23.125 1.00 89.25 109 TYR A O 1
ATOM 864 N N . LEU A 1 110 ? 15.935 0.115 -22.133 1.00 89.94 110 LEU A N 1
ATOM 865 C CA . LEU A 1 110 ? 16.980 0.096 -23.147 1.00 89.94 110 LEU A CA 1
ATOM 866 C C . LEU A 1 110 ? 18.163 -0.689 -22.588 1.00 89.94 110 LEU A C 1
ATOM 868 O O . LEU A 1 110 ? 18.593 -0.408 -21.471 1.00 89.94 110 LEU A O 1
ATOM 872 N N . ILE A 1 111 ? 18.683 -1.658 -23.334 1.00 89.56 111 ILE A N 1
ATOM 873 C CA . ILE A 1 111 ? 19.910 -2.371 -22.967 1.00 89.56 111 ILE A CA 1
ATOM 874 C C . ILE A 1 111 ? 21.038 -1.787 -23.805 1.00 89.56 111 ILE A C 1
ATOM 876 O O . ILE A 1 111 ? 20.965 -1.788 -25.030 1.00 89.56 111 ILE A O 1
ATOM 880 N N . CYS A 1 112 ? 22.046 -1.231 -23.142 1.00 89.75 112 CYS A N 1
ATOM 881 C CA . CYS A 1 112 ? 23.261 -0.772 -23.807 1.00 89.75 112 CYS A CA 1
ATOM 882 C C . CYS A 1 112 ? 24.103 -1.974 -24.262 1.00 89.75 112 CYS A C 1
ATOM 884 O O . CYS A 1 112 ? 24.057 -3.020 -23.619 1.00 89.75 112 CYS A O 1
ATOM 886 N N . GLY A 1 113 ? 24.937 -1.822 -25.291 1.00 85.62 113 GLY A N 1
ATOM 887 C CA . GLY A 1 113 ? 25.838 -2.866 -25.790 1.00 85.62 113 GLY A CA 1
ATOM 888 C C . GLY A 1 113 ? 26.794 -3.410 -24.723 1.00 85.62 113 GLY A C 1
ATOM 889 O O . GLY A 1 113 ? 27.195 -4.566 -24.784 1.00 85.62 113 GLY A O 1
ATOM 890 N N . CYS A 1 114 ? 27.078 -2.626 -23.678 1.00 87.00 114 CYS A N 1
ATOM 891 C CA . CYS A 1 114 ? 27.818 -3.077 -22.494 1.00 87.00 114 CYS A CA 1
ATOM 892 C C . CYS A 1 114 ? 27.001 -3.939 -21.501 1.00 87.00 114 CYS A C 1
ATOM 894 O O . CYS A 1 114 ? 27.493 -4.270 -20.425 1.00 87.00 114 CYS A O 1
ATOM 896 N N . GLY A 1 115 ? 25.740 -4.255 -21.807 1.00 86.75 115 GLY A N 1
ATOM 897 C CA . GLY A 1 115 ? 24.837 -5.065 -20.982 1.00 86.75 115 GLY A CA 1
ATOM 898 C C . GLY A 1 115 ? 24.063 -4.300 -19.900 1.00 86.75 115 GLY A C 1
ATOM 899 O O . GLY A 1 115 ? 23.254 -4.894 -19.190 1.00 86.75 115 GLY A O 1
ATOM 900 N N . ILE A 1 116 ? 24.268 -2.986 -19.749 1.00 86.56 116 ILE A N 1
ATOM 901 C CA . ILE A 1 116 ? 23.573 -2.198 -18.719 1.00 86.56 116 ILE A CA 1
ATOM 902 C C . ILE A 1 116 ? 22.130 -1.891 -19.131 1.00 86.56 116 ILE A C 1
ATOM 904 O O . ILE A 1 116 ? 21.870 -1.282 -20.171 1.00 86.56 116 ILE A O 1
ATOM 908 N N . GLU A 1 117 ? 21.191 -2.233 -18.246 1.00 88.75 117 GLU A N 1
ATOM 909 C CA . GLU A 1 117 ? 19.780 -1.876 -18.378 1.00 88.75 117 GLU A CA 1
ATOM 910 C C . GLU A 1 117 ? 19.499 -0.435 -17.926 1.00 88.75 117 GLU A C 1
ATOM 912 O O . GLU A 1 117 ? 19.685 -0.041 -16.766 1.00 88.75 117 GLU A O 1
ATOM 917 N N . VAL A 1 118 ? 18.944 0.348 -18.842 1.00 88.69 118 VAL A N 1
ATOM 918 C CA . VAL A 1 118 ? 18.536 1.729 -18.635 1.00 88.69 118 VAL A CA 1
ATOM 919 C C . VAL A 1 118 ? 17.014 1.821 -18.639 1.00 88.69 118 VAL A C 1
ATOM 921 O O . VAL A 1 118 ? 16.357 1.697 -19.669 1.00 88.69 118 VAL A O 1
ATOM 924 N N . ARG A 1 119 ? 16.451 2.079 -17.455 1.00 83.50 119 ARG A N 1
ATOM 925 C CA . ARG A 1 119 ? 14.996 2.142 -17.230 1.00 83.50 119 ARG A CA 1
ATOM 926 C C . ARG A 1 119 ? 14.444 3.554 -17.029 1.00 83.50 119 ARG A C 1
ATOM 928 O O . ARG A 1 119 ? 13.258 3.712 -16.805 1.00 83.50 119 ARG A O 1
ATOM 935 N N . SER A 1 120 ? 15.282 4.589 -17.014 1.00 83.38 120 SER A N 1
ATOM 936 C CA . SER A 1 120 ? 14.825 5.967 -16.774 1.00 83.38 120 SER A CA 1
ATOM 937 C C . SER A 1 120 ? 15.724 6.978 -17.460 1.00 83.38 120 SER A C 1
ATOM 939 O O . SER A 1 120 ? 16.919 6.723 -17.610 1.00 83.38 120 SER A O 1
ATOM 941 N N . ASP A 1 121 ? 15.173 8.149 -17.766 1.00 81.94 121 ASP A N 1
ATOM 942 C CA . ASP A 1 121 ? 15.879 9.255 -18.418 1.00 81.94 121 ASP A CA 1
ATOM 943 C C . ASP A 1 121 ? 17.118 9.696 -17.630 1.00 81.94 121 ASP A C 1
ATOM 945 O O . ASP A 1 121 ? 18.176 9.930 -18.207 1.00 81.94 121 ASP A O 1
ATOM 949 N N . ASN A 1 122 ? 17.039 9.716 -16.296 1.00 80.62 122 ASN A N 1
ATOM 950 C CA . ASN A 1 122 ? 18.182 10.061 -15.445 1.00 80.62 122 ASN A CA 1
ATOM 951 C C . ASN A 1 122 ? 19.305 9.021 -15.517 1.00 80.62 122 ASN A C 1
ATOM 953 O O . ASN A 1 122 ? 20.482 9.381 -15.523 1.00 80.62 122 ASN A O 1
ATOM 957 N N . ARG A 1 123 ? 18.965 7.724 -15.555 1.00 82.50 123 ARG A N 1
ATOM 958 C CA . ARG A 1 123 ? 19.976 6.674 -15.755 1.00 82.50 123 ARG A CA 1
ATOM 959 C C . ARG A 1 123 ? 20.533 6.720 -17.167 1.00 82.50 123 ARG A C 1
ATOM 961 O O . ARG A 1 123 ? 21.730 6.525 -17.326 1.00 82.50 123 ARG A O 1
ATOM 968 N N . LEU A 1 124 ? 19.688 7.027 -18.149 1.00 86.00 124 LEU A N 1
ATOM 969 C CA . LEU A 1 124 ? 20.107 7.188 -19.528 1.00 86.00 124 LEU A CA 1
ATOM 970 C C . LEU A 1 124 ? 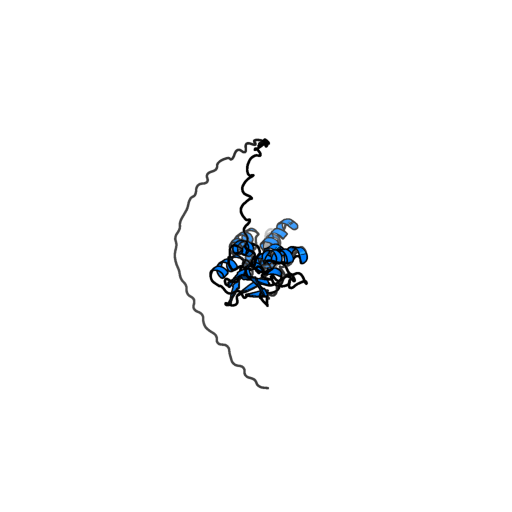21.135 8.303 -19.628 1.00 86.00 124 LEU A C 1
ATOM 972 O O . LEU A 1 124 ? 22.247 8.031 -20.049 1.00 86.00 124 LEU A O 1
ATOM 976 N N . ALA A 1 125 ? 20.820 9.498 -19.123 1.00 85.81 125 ALA A N 1
ATOM 977 C CA . ALA A 1 125 ? 21.718 10.648 -19.122 1.00 85.81 125 ALA A CA 1
ATOM 978 C C . ALA A 1 125 ? 23.090 10.333 -18.503 1.00 85.81 125 ALA A C 1
ATOM 980 O O . ALA A 1 125 ? 24.118 10.694 -19.067 1.00 85.81 125 ALA A O 1
ATOM 981 N N . LYS A 1 126 ? 23.112 9.604 -17.379 1.00 85.88 126 LYS A N 1
ATOM 982 C CA . LYS A 1 126 ? 24.358 9.158 -16.732 1.00 85.88 126 LYS A CA 1
ATOM 983 C C . LYS A 1 126 ? 25.122 8.116 -17.552 1.00 85.88 126 LYS A C 1
ATOM 985 O O . LYS A 1 126 ? 26.344 8.063 -17.482 1.00 85.88 126 LYS A O 1
ATOM 990 N N . HIS A 1 127 ? 24.411 7.283 -18.304 1.00 86.88 127 HIS A N 1
ATOM 991 C CA . HIS A 1 127 ? 24.982 6.174 -19.059 1.00 86.88 127 HIS A CA 1
ATOM 992 C C . HIS A 1 127 ? 25.417 6.549 -20.487 1.00 86.88 127 HIS A C 1
ATOM 994 O O . HIS A 1 127 ? 26.116 5.778 -21.134 1.00 86.88 127 HIS A O 1
ATOM 1000 N N . LEU A 1 128 ? 25.089 7.752 -20.969 1.00 83.69 128 LEU A N 1
ATOM 1001 C CA . LEU A 1 128 ? 25.528 8.254 -22.282 1.00 83.69 128 LEU A CA 1
ATOM 1002 C C . LEU A 1 128 ? 27.044 8.393 -22.436 1.00 83.69 128 LEU A C 1
ATOM 1004 O O . LEU A 1 128 ? 27.527 8.547 -23.552 1.00 83.69 128 LEU A O 1
ATOM 1008 N N . LEU A 1 129 ? 27.791 8.338 -21.334 1.00 82.38 129 LEU A N 1
ATOM 1009 C CA . LEU A 1 129 ? 29.252 8.310 -21.350 1.00 82.38 129 LEU A CA 1
ATOM 1010 C C . LEU A 1 129 ? 29.814 6.932 -21.755 1.00 82.38 129 LEU A C 1
ATOM 1012 O O . LEU A 1 129 ? 31.024 6.794 -21.916 1.00 82.38 129 LEU A O 1
ATOM 1016 N N . CYS A 1 130 ? 28.964 5.911 -21.918 1.00 81.81 130 CYS A N 1
ATOM 1017 C CA . CYS A 1 130 ? 29.378 4.597 -22.395 1.00 81.81 130 CYS A CA 1
ATOM 1018 C C . CYS A 1 130 ? 29.780 4.653 -23.878 1.00 81.81 130 CYS A C 1
ATOM 1020 O O . CYS A 1 130 ? 29.038 5.153 -24.725 1.00 81.81 130 CYS A O 1
ATOM 1022 N N . ARG A 1 131 ? 30.967 4.120 -24.188 1.00 73.94 131 ARG A N 1
ATOM 1023 C CA . ARG A 1 131 ? 31.564 4.129 -25.532 1.00 73.94 131 ARG A CA 1
ATOM 1024 C C . ARG A 1 131 ? 30.841 3.188 -26.508 1.00 73.94 131 ARG A C 1
ATOM 1026 O O . ARG A 1 131 ? 30.802 3.475 -27.703 1.00 73.94 131 ARG A O 1
ATOM 1033 N N . ASP A 1 132 ? 30.203 2.142 -25.982 1.00 68.12 132 ASP A N 1
ATOM 1034 C CA . ASP A 1 132 ? 29.496 1.092 -26.728 1.00 68.12 132 ASP A CA 1
ATOM 1035 C C . ASP A 1 132 ? 27.986 1.367 -26.786 1.00 68.12 132 ASP A C 1
ATOM 1037 O O . ASP A 1 132 ? 27.154 0.552 -26.397 1.00 68.12 132 ASP A O 1
ATOM 1041 N N . SER A 1 133 ? 27.631 2.564 -27.255 1.00 68.19 133 SER A N 1
ATOM 1042 C CA . SER A 1 133 ? 26.281 3.147 -27.205 1.00 68.19 133 SER A CA 1
ATOM 1043 C C . SER A 1 133 ? 25.265 2.552 -28.191 1.00 68.19 133 SER A C 1
ATOM 1045 O O . SER A 1 133 ? 24.358 3.244 -28.658 1.00 68.19 133 SER A O 1
ATOM 1047 N N . GLU A 1 134 ? 25.389 1.270 -28.525 1.00 84.00 134 GLU A N 1
ATOM 1048 C CA . GLU A 1 134 ? 24.297 0.555 -29.183 1.00 84.00 134 GLU A CA 1
ATOM 1049 C C . GLU A 1 134 ? 23.235 0.235 -28.142 1.00 84.00 134 GLU A C 1
ATOM 1051 O O . GLU A 1 134 ? 23.529 -0.362 -27.115 1.00 84.00 134 GLU A O 1
ATOM 1056 N N . PHE A 1 135 ? 22.004 0.681 -28.379 1.00 86.38 135 PHE A N 1
ATOM 1057 C CA . PHE A 1 135 ? 20.890 0.408 -27.483 1.00 86.38 135 PHE A CA 1
ATOM 1058 C C . PHE A 1 135 ? 19.880 -0.481 -28.188 1.00 86.38 135 PHE A C 1
ATOM 1060 O O . PHE A 1 135 ? 19.320 -0.093 -29.215 1.00 86.38 135 PHE A O 1
ATOM 1067 N N . THR A 1 136 ? 19.602 -1.641 -27.605 1.00 89.12 136 THR A N 1
ATOM 1068 C CA . THR A 1 136 ? 18.473 -2.479 -27.998 1.00 89.12 136 THR A CA 1
ATOM 1069 C C . THR A 1 136 ? 17.266 -2.145 -27.131 1.00 89.12 136 THR A C 1
ATOM 1071 O O . THR A 1 136 ? 17.372 -1.865 -25.933 1.00 89.12 136 THR A O 1
ATOM 1074 N N . LEU A 1 137 ? 16.087 -2.134 -27.748 1.00 88.56 137 LEU A N 1
ATOM 1075 C CA . LEU A 1 137 ? 14.826 -1.915 -27.051 1.00 88.56 137 LEU A CA 1
ATOM 1076 C C . LEU A 1 137 ? 14.289 -3.254 -26.576 1.00 88.56 137 LEU A C 1
ATOM 1078 O O . LEU A 1 137 ? 13.970 -4.120 -27.385 1.00 88.56 137 LEU A O 1
ATOM 1082 N N . HIS A 1 138 ? 14.152 -3.391 -25.263 1.00 86.75 138 HIS A N 1
ATOM 1083 C CA . HIS A 1 138 ? 13.533 -4.551 -24.651 1.00 86.75 138 HIS A CA 1
ATOM 1084 C C . HIS A 1 138 ? 12.226 -4.128 -23.991 1.00 86.75 138 HIS A C 1
ATOM 1086 O O . HIS A 1 138 ? 12.160 -3.168 -23.221 1.00 86.75 138 HIS A O 1
ATOM 1092 N N . LYS A 1 139 ? 11.159 -4.858 -24.306 1.00 80.75 139 LYS A N 1
ATOM 1093 C CA . LYS A 1 139 ? 9.877 -4.730 -23.623 1.00 80.75 139 LYS A CA 1
ATOM 1094 C C . LYS A 1 139 ? 9.848 -5.779 -22.523 1.00 80.75 139 LYS A C 1
ATOM 1096 O O . LYS A 1 139 ? 9.862 -6.972 -22.827 1.00 80.75 139 LYS A O 1
ATOM 1101 N N . LYS A 1 140 ? 9.806 -5.366 -21.254 1.00 67.75 140 LYS A N 1
ATOM 1102 C CA . LYS A 1 140 ? 9.525 -6.329 -20.187 1.00 67.75 140 LYS A CA 1
ATOM 1103 C C . LYS A 1 140 ? 8.030 -6.599 -20.224 1.00 67.75 140 LYS A C 1
ATOM 1105 O O . LYS A 1 140 ? 7.214 -5.730 -19.933 1.00 67.75 140 LYS A O 1
ATOM 1110 N N . ILE A 1 141 ? 7.670 -7.806 -20.638 1.00 52.09 141 ILE A N 1
ATOM 1111 C CA . ILE A 1 141 ? 6.301 -8.287 -20.514 1.00 52.09 141 ILE A CA 1
ATOM 1112 C C . ILE A 1 141 ? 6.041 -8.557 -19.027 1.00 52.09 141 ILE A C 1
ATOM 1114 O O . ILE A 1 141 ? 6.796 -9.286 -18.387 1.00 52.09 141 ILE A O 1
ATOM 1118 N N . LYS A 1 142 ? 4.937 -7.968 -18.552 1.00 55.69 142 LYS A N 1
ATOM 1119 C CA . LYS A 1 142 ? 4.328 -8.018 -17.213 1.00 55.69 142 LYS A CA 1
ATOM 1120 C C . LYS A 1 142 ? 5.001 -7.129 -16.170 1.00 55.69 142 LYS A C 1
ATOM 1122 O O . LYS A 1 142 ? 5.856 -7.564 -15.405 1.00 55.69 142 LYS A O 1
ATOM 1127 N N . ASP A 1 143 ? 4.501 -5.894 -16.084 1.00 59.06 143 ASP A N 1
ATOM 1128 C CA . ASP A 1 143 ? 4.371 -5.210 -14.799 1.00 59.06 143 ASP A CA 1
ATOM 1129 C C . ASP A 1 143 ? 3.683 -6.179 -13.828 1.00 59.06 143 ASP A C 1
ATOM 1131 O O . ASP A 1 143 ? 2.482 -6.430 -13.904 1.00 59.06 143 ASP A O 1
ATOM 1135 N N . THR A 1 144 ? 4.475 -6.789 -12.952 1.00 68.12 144 THR A N 1
ATOM 1136 C CA . THR A 1 144 ? 4.004 -7.679 -11.884 1.00 68.12 144 THR A CA 1
ATOM 1137 C C . THR A 1 144 ? 3.337 -6.904 -10.758 1.00 68.12 144 THR A C 1
ATOM 1139 O O . THR A 1 144 ? 2.859 -7.510 -9.802 1.00 68.12 144 THR A O 1
ATOM 1142 N N . THR A 1 145 ? 3.299 -5.571 -10.843 1.00 77.50 145 THR A N 1
ATOM 1143 C CA . THR A 1 145 ? 2.600 -4.748 -9.868 1.00 77.50 145 THR A CA 1
ATOM 1144 C C . THR A 1 145 ? 1.107 -5.015 -9.947 1.00 77.50 145 THR A C 1
ATOM 1146 O O . THR A 1 145 ? 0.502 -4.736 -10.983 1.00 77.50 145 THR A O 1
ATOM 1149 N N . PRO A 1 146 ? 0.491 -5.514 -8.869 1.00 87.12 146 PRO A N 1
ATOM 1150 C CA . PRO A 1 146 ? -0.952 -5.620 -8.784 1.00 87.12 146 PRO A CA 1
ATOM 1151 C C . PRO A 1 146 ? -1.618 -4.254 -8.969 1.00 87.12 146 PRO A C 1
ATOM 1153 O O . PRO A 1 146 ? -1.091 -3.209 -8.569 1.00 87.12 146 PRO A O 1
ATOM 1156 N N . LYS A 1 147 ? -2.808 -4.293 -9.571 1.00 90.81 147 LYS A N 1
ATOM 1157 C CA . LYS A 1 147 ? -3.705 -3.146 -9.708 1.00 90.81 147 LYS A CA 1
ATOM 1158 C C . LYS A 1 147 ? -4.020 -2.566 -8.329 1.00 90.81 147 LYS A C 1
ATOM 1160 O O . LYS A 1 147 ? -4.149 -3.314 -7.357 1.00 90.81 147 LYS A O 1
ATOM 1165 N N . CYS A 1 148 ? -4.144 -1.245 -8.237 1.00 93.69 148 CYS A N 1
ATOM 1166 C CA . CYS A 1 148 ? -4.573 -0.620 -6.999 1.00 93.69 148 CYS A CA 1
ATOM 1167 C C . CYS A 1 148 ? -5.986 -1.092 -6.615 1.00 93.69 148 CYS A C 1
ATOM 1169 O O . CYS A 1 148 ? -6.878 -1.171 -7.449 1.00 93.69 148 CYS A O 1
ATOM 1171 N N . VAL A 1 149 ? -6.215 -1.400 -5.340 1.00 93.56 149 VAL A N 1
ATOM 1172 C CA . VAL A 1 149 ? -7.556 -1.789 -4.854 1.00 93.56 149 VAL A CA 1
ATOM 1173 C C . VAL A 1 149 ? -8.480 -0.591 -4.607 1.00 93.56 149 VAL A C 1
ATOM 1175 O O . VAL A 1 149 ? -9.653 -0.776 -4.304 1.00 93.56 149 VAL A O 1
ATOM 1178 N N . LEU A 1 150 ? -7.950 0.634 -4.690 1.00 90.88 150 LEU A N 1
ATOM 1179 C CA . LEU A 1 150 ? -8.700 1.879 -4.487 1.00 90.88 150 LEU A CA 1
ATOM 1180 C C . LEU A 1 150 ? -8.950 2.649 -5.794 1.00 90.88 150 LEU A C 1
ATOM 1182 O O . LEU A 1 150 ? -9.747 3.581 -5.801 1.00 90.88 150 LEU A O 1
ATOM 1186 N N . CYS A 1 151 ? -8.260 2.307 -6.885 1.00 91.25 151 CYS A N 1
ATOM 1187 C CA . CYS A 1 151 ? -8.467 2.901 -8.209 1.00 91.25 151 CYS A CA 1
ATOM 1188 C C . CYS A 1 151 ? -7.940 1.992 -9.322 1.00 91.25 151 CYS A C 1
ATOM 1190 O O . CYS A 1 151 ? -7.255 1.011 -9.063 1.00 91.25 151 CYS A O 1
ATOM 1192 N N . ASP A 1 152 ? -8.174 2.358 -10.582 1.00 84.94 152 ASP A N 1
ATOM 1193 C CA . ASP A 1 152 ? -7.800 1.515 -11.721 1.00 84.94 152 ASP A CA 1
ATOM 1194 C C . ASP A 1 152 ? -6.339 1.627 -12.190 1.00 84.94 152 ASP A C 1
ATOM 1196 O O . ASP A 1 152 ? -5.984 1.149 -13.266 1.00 84.94 152 ASP A O 1
ATOM 1200 N N . ILE A 1 153 ? -5.473 2.237 -11.380 1.00 83.81 153 ILE A N 1
ATOM 1201 C CA . ILE A 1 153 ? -4.068 2.476 -11.722 1.00 83.81 153 ILE A CA 1
ATOM 1202 C C . ILE A 1 153 ? -3.208 1.286 -11.282 1.00 83.81 153 ILE A C 1
ATOM 1204 O O . ILE A 1 153 ? -3.403 0.725 -10.205 1.00 83.81 153 ILE A O 1
ATOM 1208 N N . TYR A 1 154 ? -2.213 0.939 -12.099 1.00 87.19 154 TYR A N 1
ATOM 1209 C CA . TYR A 1 154 ? -1.143 -0.003 -11.767 1.00 87.19 154 TYR A CA 1
ATOM 1210 C C . TYR A 1 154 ? 0.068 0.791 -11.269 1.00 87.19 154 TYR A C 1
ATOM 1212 O O . TYR A 1 154 ? 0.715 1.464 -12.074 1.00 87.19 154 TYR A O 1
ATOM 1220 N N . PRO A 1 155 ? 0.373 0.788 -9.958 1.00 85.06 155 PRO A N 1
ATOM 1221 C CA . PRO A 1 155 ? 1.431 1.633 -9.421 1.00 85.06 155 PRO A CA 1
ATOM 1222 C C . PRO A 1 155 ? 2.810 1.103 -9.818 1.00 85.06 155 PRO A C 1
ATOM 1224 O O . PRO A 1 155 ? 3.418 0.323 -9.086 1.00 85.06 155 PRO A O 1
ATOM 1227 N N . SER A 1 156 ? 3.330 1.535 -10.964 1.00 76.75 156 SER A N 1
ATOM 1228 C CA . SER A 1 156 ? 4.693 1.216 -11.375 1.00 76.75 156 SER A CA 1
ATOM 1229 C C . SER A 1 156 ? 5.649 2.326 -10.935 1.00 76.75 156 SER A C 1
ATOM 1231 O O . SER A 1 156 ? 5.377 3.524 -11.033 1.00 76.75 156 SER A O 1
ATOM 1233 N N . SER A 1 157 ? 6.808 1.940 -10.409 1.00 66.06 157 SER A N 1
ATOM 1234 C CA . SER A 1 157 ? 7.943 2.854 -10.340 1.00 66.06 157 SER A CA 1
ATOM 1235 C C . SER A 1 157 ? 9.182 2.083 -10.748 1.00 66.06 157 SER A C 1
ATOM 1237 O O . SER A 1 157 ? 9.497 1.068 -10.133 1.00 66.06 157 SER A O 1
ATOM 1239 N N . ALA A 1 158 ? 9.918 2.564 -11.747 1.00 55.53 158 ALA A N 1
ATOM 1240 C CA . ALA A 1 158 ? 11.186 1.925 -12.099 1.00 55.53 158 ALA A CA 1
ATOM 1241 C C . ALA A 1 158 ? 12.344 2.308 -11.173 1.00 55.53 158 ALA A C 1
ATOM 1243 O O . ALA A 1 158 ? 13.459 1.832 -11.376 1.00 55.53 158 ALA A O 1
ATOM 1244 N N . GLN A 1 159 ? 12.117 3.200 -10.204 1.00 53.91 159 GLN A N 1
ATOM 1245 C CA . GLN A 1 159 ? 13.159 3.661 -9.284 1.00 53.91 159 GLN A CA 1
ATOM 1246 C C . GLN A 1 159 ? 13.082 3.017 -7.902 1.00 53.91 159 GLN A C 1
ATOM 1248 O O . GLN A 1 159 ? 14.121 2.883 -7.260 1.00 53.91 159 GLN A O 1
ATOM 1253 N N . TYR A 1 160 ? 11.902 2.594 -7.453 1.00 61.94 160 TYR A N 1
ATOM 1254 C CA . TYR A 1 160 ? 11.717 1.997 -6.134 1.00 61.94 160 TYR A CA 1
ATOM 1255 C C . TYR A 1 160 ? 11.286 0.537 -6.244 1.00 61.94 160 TYR A C 1
ATOM 1257 O O . TYR A 1 160 ? 10.626 0.152 -7.208 1.00 61.94 160 TYR A O 1
ATOM 1265 N N . ALA A 1 161 ? 11.624 -0.258 -5.222 1.00 73.12 161 ALA A N 1
ATOM 1266 C CA . ALA A 1 161 ? 11.049 -1.587 -5.033 1.00 73.12 161 ALA A CA 1
ATOM 1267 C C . ALA A 1 161 ? 9.521 -1.510 -5.169 1.00 73.12 161 ALA A C 1
ATOM 1269 O O . ALA A 1 161 ? 8.898 -0.565 -4.675 1.00 73.12 161 ALA A O 1
ATOM 1270 N N . TYR A 1 162 ? 8.918 -2.475 -5.858 1.00 80.00 162 TYR A N 1
ATOM 1271 C CA . TYR A 1 162 ? 7.530 -2.380 -6.309 1.00 80.00 162 TYR A CA 1
ATOM 1272 C C . TYR A 1 162 ? 6.511 -2.171 -5.166 1.00 80.00 162 TYR A C 1
ATOM 1274 O O . TYR A 1 162 ? 5.550 -1.414 -5.305 1.00 80.00 162 TYR A O 1
ATOM 1282 N N . THR A 1 163 ? 6.779 -2.722 -3.983 1.00 83.81 163 THR A N 1
ATOM 1283 C CA . THR A 1 163 ? 6.018 -2.482 -2.742 1.00 83.81 163 THR A CA 1
ATOM 1284 C C . THR A 1 163 ? 6.044 -1.013 -2.292 1.00 83.81 163 THR A C 1
ATOM 1286 O O . THR A 1 163 ? 5.043 -0.474 -1.810 1.00 83.81 163 THR A O 1
ATOM 1289 N N . SER A 1 164 ? 7.167 -0.319 -2.498 1.00 88.06 164 SER A N 1
ATOM 1290 C CA . SER A 1 164 ? 7.323 1.120 -2.229 1.00 88.06 164 SER A CA 1
ATOM 1291 C C . SER A 1 164 ? 6.585 1.982 -3.236 1.00 88.06 164 SER A C 1
ATOM 1293 O O . SER A 1 164 ? 5.987 2.983 -2.841 1.00 88.06 164 SER A O 1
ATOM 1295 N N . ALA A 1 165 ? 6.580 1.579 -4.508 1.00 88.88 165 ALA A N 1
ATOM 1296 C CA . ALA A 1 165 ? 5.792 2.244 -5.538 1.00 88.88 165 ALA A CA 1
ATOM 1297 C C . ALA A 1 165 ? 4.302 2.223 -5.170 1.00 88.88 165 ALA A C 1
ATOM 1299 O O . ALA A 1 165 ? 3.658 3.273 -5.113 1.00 88.88 165 ALA A O 1
ATOM 1300 N N . TYR A 1 166 ? 3.791 1.041 -4.815 1.00 92.56 166 TYR A N 1
ATOM 1301 C CA . TYR A 1 166 ? 2.399 0.857 -4.420 1.00 92.56 166 TYR A CA 1
ATOM 1302 C C . TYR A 1 166 ? 2.043 1.649 -3.156 1.00 92.56 166 TYR A C 1
ATOM 1304 O O . TYR A 1 166 ? 1.084 2.420 -3.139 1.00 92.56 166 TYR A O 1
ATOM 1312 N N . SER A 1 167 ? 2.854 1.539 -2.102 1.00 91.88 167 SER A N 1
ATOM 1313 C CA . SER A 1 167 ? 2.621 2.275 -0.851 1.00 91.88 167 SER A CA 1
ATOM 1314 C C . SER A 1 167 ? 2.677 3.798 -1.052 1.00 91.88 167 SER A C 1
ATOM 1316 O O . SER A 1 167 ? 1.871 4.545 -0.490 1.00 91.88 167 SER A O 1
ATOM 1318 N N . GLY A 1 168 ? 3.606 4.271 -1.890 1.00 91.12 168 GLY A N 1
ATOM 1319 C CA . GLY A 1 168 ? 3.740 5.678 -2.257 1.00 91.12 168 GLY A CA 1
ATOM 1320 C C . GLY A 1 168 ? 2.567 6.201 -3.089 1.00 91.12 168 GLY A C 1
ATOM 1321 O O . GLY A 1 168 ? 2.163 7.348 -2.903 1.00 91.12 168 GLY A O 1
ATOM 1322 N N . HIS A 1 169 ? 1.989 5.373 -3.961 1.00 93.00 169 HIS A N 1
ATOM 1323 C CA . HIS A 1 169 ? 0.752 5.681 -4.684 1.00 93.00 169 HIS A CA 1
ATOM 1324 C C . HIS A 1 169 ? -0.426 5.880 -3.721 1.00 93.00 169 HIS A C 1
ATOM 1326 O O . HIS A 1 169 ? -1.054 6.935 -3.744 1.00 93.00 169 HIS A O 1
ATOM 1332 N N . ILE A 1 170 ? -0.656 4.943 -2.793 1.00 94.38 170 ILE A N 1
ATOM 1333 C CA . ILE A 1 170 ? -1.716 5.069 -1.773 1.00 94.38 170 ILE A CA 1
ATOM 1334 C C . ILE A 1 170 ? -1.562 6.364 -0.962 1.00 94.38 170 ILE A C 1
ATOM 1336 O O . ILE A 1 170 ? -2.536 7.068 -0.695 1.00 94.38 170 ILE A O 1
ATOM 1340 N N . LYS A 1 171 ? -0.327 6.721 -0.602 1.00 92.81 171 LYS A N 1
ATOM 1341 C CA . LYS A 1 171 ? -0.065 7.947 0.156 1.00 92.81 171 LYS A CA 1
ATOM 1342 C C . LYS A 1 171 ? -0.317 9.223 -0.648 1.00 92.81 171 LYS A C 1
ATOM 1344 O O . LYS A 1 171 ? -0.877 10.167 -0.098 1.00 92.81 171 LYS A O 1
ATOM 1349 N N . ARG A 1 172 ? 0.135 9.287 -1.902 1.00 91.19 172 ARG A N 1
ATOM 1350 C CA . ARG A 1 172 ? 0.056 10.509 -2.721 1.00 91.19 172 ARG A CA 1
ATOM 1351 C C . ARG A 1 172 ? -1.332 10.720 -3.310 1.00 91.19 172 ARG A C 1
ATOM 1353 O O . ARG A 1 172 ? -1.892 11.800 -3.147 1.00 91.19 172 ARG A O 1
ATOM 1360 N N . ASP A 1 173 ? -1.878 9.683 -3.931 1.00 91.75 173 ASP A N 1
ATOM 1361 C CA . ASP A 1 173 ? -3.067 9.811 -4.774 1.00 91.75 173 ASP A CA 1
ATOM 1362 C C . ASP A 1 173 ? -4.349 9.629 -3.955 1.00 91.75 173 ASP A C 1
ATOM 1364 O O . ASP A 1 173 ? -5.347 10.296 -4.208 1.00 91.75 173 ASP A O 1
ATOM 1368 N N . HIS A 1 174 ? -4.294 8.815 -2.895 1.00 90.81 174 HIS A N 1
ATOM 1369 C CA . HIS A 1 174 ? -5.437 8.566 -2.005 1.00 90.81 174 HIS A CA 1
ATOM 1370 C C . HIS A 1 174 ? -5.336 9.285 -0.658 1.00 90.81 174 HIS A C 1
ATOM 1372 O O . HIS A 1 174 ? -6.226 9.144 0.178 1.00 90.81 174 HIS A O 1
ATOM 1378 N N . LYS A 1 175 ? -4.249 10.035 -0.411 1.00 91.00 175 LYS A N 1
ATOM 1379 C CA . LYS A 1 175 ? -3.982 10.748 0.858 1.00 91.00 175 LYS A CA 1
ATOM 1380 C C . LYS A 1 175 ? -4.180 9.868 2.103 1.00 91.00 175 LYS A C 1
ATOM 1382 O O . LYS A 1 175 ? -4.588 10.347 3.158 1.00 91.00 175 LYS A O 1
ATOM 1387 N N . SER A 1 176 ? -3.896 8.573 1.976 1.00 92.69 176 SER A N 1
ATOM 1388 C CA . SER A 1 176 ? -4.187 7.563 2.996 1.00 92.69 176 SER A CA 1
ATOM 1389 C C . SER A 1 176 ? -2.973 6.649 3.217 1.00 92.69 176 SER A C 1
ATOM 1391 O O . SER A 1 176 ? -1.869 6.917 2.746 1.00 92.69 176 SER A O 1
ATOM 1393 N N . THR A 1 177 ? -3.128 5.579 3.992 1.00 92.31 177 THR A N 1
ATOM 1394 C CA . THR A 1 177 ? -2.058 4.603 4.264 1.00 92.31 177 THR A CA 1
ATOM 1395 C C . THR A 1 177 ? -2.563 3.183 4.051 1.00 92.31 177 THR A C 1
ATOM 1397 O O . THR A 1 177 ? -3.766 2.948 4.119 1.00 92.31 177 THR A O 1
ATOM 1400 N N . LEU A 1 178 ? -1.655 2.223 3.828 1.00 93.19 178 LEU A N 1
ATOM 1401 C CA . LEU A 1 178 ? -2.003 0.796 3.744 1.00 93.19 178 LEU A CA 1
ATOM 1402 C C . LEU A 1 178 ? -2.880 0.377 4.935 1.00 93.19 178 LEU A C 1
ATOM 1404 O O . LEU A 1 178 ? -4.013 -0.056 4.750 1.00 93.19 178 LEU A O 1
ATOM 1408 N N . LYS A 1 179 ? -2.409 0.661 6.156 1.00 91.00 179 LYS A N 1
ATOM 1409 C CA . LYS A 1 179 ? -3.139 0.390 7.399 1.00 91.00 179 LYS A CA 1
ATOM 1410 C C . LYS A 1 179 ? -4.516 1.063 7.465 1.00 91.00 179 LYS A C 1
ATOM 1412 O O . LYS A 1 179 ? -5.459 0.427 7.917 1.00 91.00 179 LYS A O 1
ATOM 1417 N N . ALA A 1 180 ? -4.635 2.329 7.060 1.00 87.19 180 ALA A N 1
ATOM 1418 C CA . ALA A 1 180 ? -5.905 3.060 7.127 1.00 87.19 180 ALA A CA 1
ATOM 1419 C C . ALA A 1 180 ? -6.960 2.514 6.154 1.00 87.19 180 ALA A C 1
ATOM 1421 O O . ALA A 1 180 ? -8.144 2.574 6.456 1.00 87.19 180 ALA A O 1
ATOM 1422 N N . ASN A 1 181 ? -6.526 1.962 5.020 1.00 87.56 181 ASN A N 1
ATOM 1423 C CA . ASN A 1 181 ? -7.412 1.325 4.044 1.00 87.56 181 ASN A CA 1
ATOM 1424 C C . ASN A 1 181 ? -7.562 -0.186 4.271 1.00 87.56 181 ASN A C 1
ATOM 1426 O O . ASN A 1 181 ? -8.139 -0.868 3.428 1.00 87.56 181 ASN A O 1
ATOM 1430 N N . GLU A 1 182 ? -7.000 -0.709 5.366 1.00 91.12 182 GLU A N 1
ATOM 1431 C CA . GLU A 1 182 ? -6.983 -2.141 5.682 1.00 91.12 182 GLU A CA 1
ATOM 1432 C C . GLU A 1 182 ? -6.374 -2.992 4.553 1.00 91.12 182 GLU A C 1
ATOM 1434 O O . GLU A 1 182 ? -6.779 -4.121 4.300 1.00 91.12 182 GLU A O 1
ATOM 1439 N N . ILE A 1 183 ? -5.367 -2.440 3.875 1.00 93.50 183 ILE A N 1
ATOM 1440 C CA . ILE A 1 183 ? -4.605 -3.098 2.815 1.00 93.50 183 ILE A CA 1
ATOM 1441 C C . ILE A 1 183 ? -3.282 -3.583 3.404 1.00 93.50 183 ILE A C 1
ATOM 1443 O O . ILE A 1 183 ? -2.639 -2.870 4.179 1.00 93.50 183 ILE A O 1
ATOM 1447 N N . TYR A 1 184 ? -2.830 -4.760 2.991 1.00 95.06 184 TYR A N 1
ATOM 1448 C CA . TYR A 1 184 ? -1.457 -5.205 3.200 1.00 95.06 184 TYR A CA 1
ATOM 1449 C C . TYR A 1 184 ? -0.867 -5.763 1.906 1.00 95.06 184 TYR A C 1
ATOM 1451 O O . TYR A 1 184 ? -1.581 -6.214 1.009 1.00 95.06 184 TYR A O 1
ATOM 1459 N N . LEU A 1 185 ? 0.456 -5.684 1.792 1.00 95.00 185 LEU A N 1
ATOM 1460 C CA . LEU A 1 185 ? 1.199 -6.241 0.666 1.00 95.00 185 LEU A CA 1
ATOM 1461 C C . LEU A 1 185 ? 1.851 -7.541 1.129 1.00 95.00 185 LEU A C 1
ATOM 1463 O O . LEU A 1 185 ? 2.576 -7.539 2.122 1.00 95.00 185 LEU A O 1
ATOM 1467 N N . LEU A 1 186 ? 1.597 -8.640 0.429 1.00 94.56 186 LEU A N 1
ATOM 1468 C CA . LEU A 1 186 ? 2.214 -9.932 0.707 1.00 94.56 186 LEU A CA 1
ATOM 1469 C C . LEU A 1 186 ? 3.347 -10.157 -0.292 1.00 94.56 186 LEU A C 1
ATOM 1471 O O . LEU A 1 186 ? 3.104 -10.388 -1.477 1.00 94.56 186 LEU A O 1
ATOM 1475 N N . CYS A 1 187 ? 4.585 -10.052 0.184 1.00 93.94 187 CYS A N 1
ATOM 1476 C CA . CYS A 1 187 ? 5.767 -10.362 -0.613 1.00 93.94 187 CYS A CA 1
ATOM 1477 C C . CYS A 1 187 ? 5.801 -11.861 -0.945 1.00 93.94 187 CYS A C 1
ATOM 1479 O O . CYS A 1 187 ? 5.356 -12.680 -0.140 1.00 93.94 187 CYS A O 1
ATOM 1481 N N . SER A 1 188 ? 6.373 -12.248 -2.088 1.00 91.44 188 SER A N 1
ATOM 1482 C CA . SER A 1 188 ? 6.498 -13.667 -2.460 1.00 91.44 188 SER A CA 1
ATOM 1483 C C . SER A 1 188 ? 7.337 -14.498 -1.480 1.00 91.44 188 SER A C 1
ATOM 1485 O O . SER A 1 188 ? 7.199 -15.715 -1.440 1.00 91.44 188 SER A O 1
ATOM 1487 N N . CYS A 1 189 ? 8.155 -13.866 -0.631 1.00 92.06 189 CYS A N 1
ATOM 1488 C CA . CYS A 1 189 ? 8.849 -14.549 0.464 1.00 92.06 189 CYS A CA 1
ATOM 1489 C C . CYS A 1 189 ? 7.959 -14.791 1.706 1.00 92.06 189 CYS A C 1
ATOM 1491 O O . CYS A 1 189 ? 8.470 -15.144 2.767 1.00 92.06 189 CYS A O 1
ATOM 1493 N N . GLY A 1 190 ? 6.656 -14.505 1.623 1.00 93.44 190 GLY A N 1
ATOM 1494 C CA . GLY A 1 190 ? 5.674 -14.701 2.694 1.00 93.44 190 GLY A CA 1
ATOM 1495 C C . GLY A 1 190 ? 5.606 -13.583 3.738 1.00 93.44 190 GLY A C 1
ATOM 1496 O O . GLY A 1 190 ? 4.812 -13.665 4.668 1.00 93.44 190 GLY A O 1
ATOM 1497 N N . THR A 1 191 ? 6.414 -12.522 3.622 1.00 94.69 191 THR A N 1
ATOM 1498 C CA . THR A 1 191 ? 6.349 -11.399 4.573 1.00 94.69 191 THR A CA 1
ATOM 1499 C C . THR A 1 191 ? 5.179 -10.470 4.259 1.00 94.69 191 THR A C 1
ATOM 1501 O O . THR A 1 191 ? 5.054 -9.974 3.138 1.00 94.69 191 THR A O 1
ATOM 1504 N N . GLU A 1 192 ? 4.370 -10.178 5.277 1.00 95.38 192 GLU A N 1
ATOM 1505 C CA . GLU A 1 192 ? 3.312 -9.172 5.214 1.00 95.38 192 GLU A CA 1
ATOM 1506 C C . GLU A 1 192 ? 3.841 -7.766 5.520 1.00 95.38 192 GLU A C 1
ATOM 1508 O O . GLU A 1 192 ? 4.472 -7.515 6.547 1.00 95.38 192 GLU A O 1
ATOM 1513 N N . ILE A 1 193 ? 3.511 -6.818 4.651 1.00 95.06 193 ILE A N 1
ATOM 1514 C CA . ILE A 1 193 ? 3.875 -5.409 4.761 1.00 95.06 193 ILE A CA 1
ATOM 1515 C C . ILE A 1 193 ? 2.593 -4.610 4.991 1.00 95.06 193 ILE A C 1
ATOM 1517 O O . ILE A 1 193 ? 1.753 -4.485 4.097 1.00 95.06 193 ILE A O 1
ATOM 1521 N N . ARG A 1 194 ? 2.435 -4.057 6.198 1.00 94.00 194 ARG A N 1
ATOM 1522 C CA . ARG A 1 194 ? 1.221 -3.323 6.609 1.00 94.00 194 ARG A CA 1
ATOM 1523 C C . ARG A 1 194 ? 1.445 -1.817 6.728 1.00 94.00 194 ARG A C 1
ATOM 1525 O O . ARG A 1 194 ? 0.492 -1.037 6.757 1.00 94.00 194 ARG A O 1
ATOM 1532 N N . THR A 1 195 ? 2.701 -1.391 6.815 1.00 92.12 195 THR A N 1
ATOM 1533 C CA . THR A 1 195 ? 3.095 0.013 6.946 1.00 92.12 195 THR A CA 1
ATOM 1534 C C . THR A 1 195 ? 4.274 0.354 6.033 1.00 92.12 195 THR A C 1
ATOM 1536 O O . THR A 1 195 ? 4.984 -0.524 5.544 1.00 92.12 195 THR A O 1
ATOM 1539 N N . ASN A 1 196 ? 4.507 1.654 5.821 1.00 88.44 196 ASN A N 1
ATOM 1540 C CA . ASN A 1 196 ? 5.676 2.129 5.073 1.00 88.44 196 ASN A CA 1
ATOM 1541 C C . ASN A 1 196 ? 6.999 1.760 5.764 1.00 88.44 196 ASN A C 1
ATOM 1543 O O . ASN A 1 196 ? 7.990 1.508 5.083 1.00 88.44 196 ASN A O 1
ATOM 1547 N N . ASP A 1 197 ? 7.010 1.697 7.096 1.00 90.56 197 ASP A N 1
ATOM 1548 C CA . ASP A 1 197 ? 8.202 1.332 7.863 1.00 90.56 197 ASP A CA 1
ATOM 1549 C C . ASP A 1 197 ? 8.523 -0.158 7.708 1.00 90.56 197 ASP A C 1
ATOM 1551 O O . ASP A 1 197 ? 9.689 -0.519 7.533 1.00 90.56 197 ASP A O 1
ATOM 1555 N N . ASP A 1 198 ? 7.496 -1.019 7.712 1.00 92.12 198 ASP A N 1
ATOM 1556 C CA . ASP A 1 198 ? 7.656 -2.453 7.427 1.00 92.12 198 ASP A CA 1
ATOM 1557 C C . ASP A 1 198 ? 8.245 -2.641 6.034 1.00 92.12 198 ASP A C 1
ATOM 1559 O O . ASP A 1 198 ? 9.190 -3.404 5.853 1.00 92.12 198 ASP A O 1
ATOM 1563 N N . ASN A 1 199 ? 7.734 -1.881 5.065 1.00 90.69 199 ASN A N 1
ATOM 1564 C CA . ASN A 1 199 ? 8.199 -1.920 3.691 1.00 90.69 199 ASN A CA 1
ATOM 1565 C C . ASN A 1 199 ? 9.686 -1.541 3.578 1.00 90.69 199 ASN A C 1
ATOM 1567 O O . ASN A 1 199 ? 10.460 -2.237 2.926 1.00 90.69 199 ASN A O 1
ATOM 1571 N N . PHE A 1 200 ? 10.109 -0.465 4.247 1.00 89.12 200 PHE A N 1
ATOM 1572 C CA . PHE A 1 200 ? 11.506 -0.031 4.229 1.00 89.12 200 PHE A CA 1
ATOM 1573 C C . PHE A 1 200 ? 12.438 -1.079 4.854 1.00 89.12 200 PHE A C 1
ATOM 1575 O O . PHE A 1 200 ? 13.445 -1.458 4.256 1.00 89.12 200 PHE A O 1
ATOM 1582 N N . LYS A 1 201 ? 12.071 -1.604 6.030 1.00 92.69 201 LYS A N 1
ATOM 1583 C CA . LYS A 1 201 ? 12.836 -2.655 6.721 1.00 92.69 201 LYS A CA 1
ATOM 1584 C C . LYS A 1 201 ? 12.892 -3.949 5.914 1.00 92.69 201 LYS A C 1
ATOM 1586 O O . LYS A 1 201 ? 13.916 -4.630 5.921 1.00 92.69 201 LYS A O 1
ATOM 1591 N N . HIS A 1 202 ? 11.798 -4.289 5.242 1.00 90.94 202 HIS A N 1
ATOM 1592 C CA . HIS A 1 202 ? 11.693 -5.483 4.423 1.00 90.94 202 HIS A CA 1
ATOM 1593 C C . HIS A 1 202 ? 12.557 -5.384 3.165 1.00 90.94 202 HIS A C 1
ATOM 1595 O O . HIS A 1 202 ? 13.378 -6.267 2.935 1.00 90.94 202 HIS A O 1
ATOM 1601 N N . ASN A 1 203 ? 12.453 -4.290 2.405 1.00 87.62 203 ASN A N 1
ATOM 1602 C CA . ASN A 1 203 ? 13.221 -4.088 1.168 1.00 87.62 203 ASN A CA 1
ATOM 1603 C C . ASN A 1 203 ? 14.738 -4.027 1.406 1.00 87.62 203 ASN A C 1
ATOM 1605 O O . ASN A 1 203 ? 15.515 -4.318 0.503 1.00 87.62 203 ASN A O 1
ATOM 1609 N N . ALA A 1 204 ? 15.177 -3.677 2.619 1.00 90.25 204 ALA A N 1
ATOM 1610 C CA . ALA A 1 204 ? 16.588 -3.753 2.990 1.00 90.25 204 ALA A CA 1
ATOM 1611 C C . ALA A 1 204 ? 17.112 -5.203 3.077 1.00 90.25 204 ALA A C 1
ATOM 1613 O O . ALA A 1 204 ? 18.313 -5.425 2.948 1.00 90.25 204 ALA A O 1
ATOM 1614 N N . LYS A 1 205 ? 16.230 -6.186 3.310 1.00 93.44 205 LYS A N 1
ATOM 1615 C CA . LYS A 1 205 ? 16.584 -7.600 3.531 1.00 93.44 205 LYS A CA 1
ATOM 1616 C C . LYS A 1 205 ? 16.133 -8.524 2.400 1.00 93.44 205 LYS A C 1
ATOM 1618 O O . LYS A 1 205 ? 16.799 -9.516 2.128 1.00 93.44 205 LYS A O 1
ATOM 1623 N N . CYS A 1 206 ? 15.013 -8.221 1.752 1.00 89.62 206 CYS A N 1
ATOM 1624 C CA . CYS A 1 206 ? 14.429 -9.037 0.698 1.00 89.62 206 CYS A CA 1
ATOM 1625 C C . CYS A 1 206 ? 14.610 -8.367 -0.665 1.00 89.62 206 CYS A C 1
ATOM 1627 O O . CYS A 1 206 ? 14.240 -7.209 -0.848 1.00 89.62 206 CYS A O 1
ATOM 1629 N N . LYS A 1 207 ? 15.160 -9.118 -1.625 1.00 84.81 207 LYS A N 1
ATOM 1630 C CA . LYS A 1 207 ? 15.341 -8.680 -3.019 1.00 84.81 207 LYS A CA 1
ATOM 1631 C C . LYS A 1 207 ? 14.203 -9.120 -3.943 1.00 84.81 207 LYS A C 1
ATOM 1633 O O . LYS A 1 207 ? 14.323 -8.941 -5.151 1.00 84.81 207 LYS A O 1
ATOM 1638 N N . SER A 1 208 ? 13.145 -9.727 -3.399 1.00 84.75 208 SER A N 1
ATOM 1639 C CA . SER A 1 208 ? 11.999 -10.128 -4.210 1.00 84.75 208 SER A CA 1
ATOM 1640 C C . SER A 1 208 ? 11.357 -8.906 -4.854 1.00 84.75 208 SER A C 1
ATOM 1642 O O . SER A 1 208 ? 11.155 -7.870 -4.219 1.00 84.75 208 SER A O 1
ATOM 1644 N N . ASP A 1 209 ? 11.035 -9.049 -6.130 1.00 82.31 209 ASP A N 1
ATOM 1645 C CA . ASP A 1 209 ? 10.355 -8.054 -6.935 1.00 82.31 209 ASP A CA 1
ATOM 1646 C C . ASP A 1 209 ? 8.857 -8.352 -7.107 1.00 82.31 209 ASP A C 1
ATOM 1648 O O . ASP A 1 209 ? 8.144 -7.600 -7.774 1.00 82.31 209 ASP A O 1
ATOM 1652 N N . GLN A 1 210 ? 8.359 -9.417 -6.474 1.00 85.19 210 GLN A N 1
ATOM 1653 C CA . GLN A 1 210 ? 6.973 -9.858 -6.581 1.00 85.19 210 GLN A CA 1
ATOM 1654 C C . GLN A 1 210 ? 6.229 -9.713 -5.257 1.00 85.19 210 GLN A C 1
ATOM 1656 O O . GLN A 1 210 ? 6.689 -10.140 -4.195 1.00 85.19 210 GLN A O 1
ATOM 1661 N N . PHE A 1 211 ? 5.028 -9.147 -5.339 1.00 92.25 211 PHE A N 1
ATOM 1662 C CA . PHE A 1 211 ? 4.099 -9.059 -4.224 1.00 92.25 211 PHE A CA 1
ATOM 1663 C C . PHE A 1 211 ? 2.660 -9.142 -4.727 1.00 92.25 211 PHE A C 1
ATOM 1665 O O . PHE A 1 211 ? 2.361 -8.834 -5.879 1.00 92.25 211 PHE A O 1
ATOM 1672 N N . THR A 1 212 ? 1.764 -9.533 -3.832 1.00 93.31 212 THR A N 1
ATOM 1673 C CA . THR A 1 212 ? 0.316 -9.492 -4.036 1.00 93.31 212 THR A CA 1
ATOM 1674 C C . THR A 1 212 ? -0.296 -8.464 -3.090 1.00 93.31 212 THR A C 1
ATOM 1676 O O . THR A 1 212 ? 0.252 -8.182 -2.022 1.00 93.31 212 THR A O 1
ATOM 1679 N N . VAL A 1 213 ? -1.406 -7.850 -3.495 1.00 94.56 213 VAL A N 1
ATOM 1680 C CA . VAL A 1 213 ? -2.149 -6.906 -2.653 1.00 94.56 213 VAL A CA 1
ATOM 1681 C C . VAL A 1 213 ? -3.350 -7.628 -2.087 1.00 94.56 213 VAL A C 1
ATOM 1683 O O . VAL A 1 213 ? -4.121 -8.221 -2.835 1.00 94.56 213 VAL A O 1
ATOM 1686 N N . HIS A 1 214 ? -3.524 -7.516 -0.779 1.00 93.94 214 HIS A N 1
ATOM 1687 C CA . HIS A 1 214 ? -4.655 -8.089 -0.072 1.00 93.94 214 HIS A CA 1
ATOM 1688 C C . HIS A 1 214 ? -5.370 -6.990 0.695 1.00 93.94 214 HIS A C 1
ATOM 1690 O O . HIS A 1 214 ? -4.741 -6.137 1.329 1.00 93.94 214 HIS A O 1
ATOM 1696 N N . LYS A 1 215 ? -6.696 -7.014 0.635 1.00 92.19 215 LYS A N 1
ATOM 1697 C CA . LYS A 1 215 ? -7.542 -6.243 1.536 1.00 92.19 215 LYS A CA 1
ATOM 1698 C C . LYS A 1 215 ? -7.914 -7.179 2.676 1.00 92.19 215 LYS A C 1
ATOM 1700 O O . LYS A 1 215 ? -8.274 -8.324 2.429 1.00 92.19 215 LYS A O 1
ATOM 1705 N N . LEU A 1 216 ? -7.762 -6.737 3.918 1.00 87.44 216 LEU A N 1
ATOM 1706 C CA . LEU A 1 216 ? -8.238 -7.519 5.048 1.00 87.44 216 LEU A CA 1
ATOM 1707 C C . LEU A 1 216 ? -9.759 -7.636 4.927 1.00 87.44 216 LEU A C 1
ATOM 1709 O O . LEU A 1 216 ? -10.467 -6.660 5.161 1.00 87.44 216 LEU A O 1
ATOM 1713 N N . ASP A 1 217 ? -10.243 -8.842 4.633 1.00 73.44 217 ASP A N 1
ATOM 1714 C CA . ASP A 1 217 ? -11.646 -9.235 4.778 1.00 73.44 217 ASP A CA 1
ATOM 1715 C C . ASP A 1 217 ? -11.984 -9.365 6.265 1.00 73.44 217 ASP A C 1
ATOM 1717 O O . ASP A 1 217 ? -12.395 -10.409 6.770 1.00 73.44 217 ASP A O 1
ATOM 1721 N N . LYS A 1 218 ? -11.757 -8.302 7.034 1.00 61.84 218 LYS A N 1
ATOM 1722 C CA . LYS A 1 218 ? -12.454 -8.195 8.302 1.00 61.84 218 LYS A CA 1
ATOM 1723 C C . LYS A 1 218 ? -13.864 -7.757 7.951 1.00 61.84 218 LYS A C 1
ATOM 1725 O O . LYS A 1 218 ? -14.001 -6.785 7.207 1.00 61.84 218 LYS A O 1
ATOM 1730 N N . PRO A 1 219 ? -14.910 -8.419 8.477 1.00 52.50 219 PRO A N 1
ATOM 1731 C CA . PRO A 1 219 ? -16.225 -7.816 8.454 1.00 52.50 219 PRO A CA 1
ATOM 1732 C C . PRO A 1 219 ? -16.054 -6.463 9.134 1.00 52.50 219 PRO A C 1
ATOM 1734 O O . PRO A 1 219 ? -15.760 -6.389 10.332 1.00 52.50 219 PRO A O 1
ATOM 1737 N N . ILE A 1 220 ? -16.126 -5.396 8.340 1.00 58.38 220 ILE A N 1
ATOM 1738 C CA . ILE A 1 220 ? -16.146 -4.038 8.847 1.00 58.38 220 ILE A CA 1
ATOM 1739 C C . ILE A 1 220 ? -17.481 -3.965 9.565 1.00 58.38 220 ILE A C 1
ATOM 1741 O O . ILE A 1 220 ? -18.497 -3.616 8.975 1.00 58.38 220 ILE A O 1
ATOM 1745 N N . THR A 1 221 ? -17.511 -4.364 10.836 1.00 66.44 221 THR A N 1
ATOM 1746 C CA . THR A 1 221 ? -18.570 -3.912 11.722 1.00 66.44 221 THR A CA 1
ATOM 1747 C C . THR A 1 221 ? -18.457 -2.398 11.661 1.00 66.44 221 THR A C 1
ATOM 1749 O O . THR A 1 221 ? -17.415 -1.876 12.089 1.00 66.44 221 THR A O 1
ATOM 1752 N N . PRO A 1 222 ? -19.429 -1.703 11.042 1.00 79.44 222 PRO A N 1
ATOM 1753 C CA . PRO A 1 222 ? -19.325 -0.271 10.852 1.00 79.44 222 PRO A CA 1
ATOM 1754 C C . PRO A 1 222 ? -19.069 0.370 12.218 1.00 79.44 222 PRO A C 1
ATOM 1756 O O . PRO A 1 222 ? -19.576 -0.138 13.229 1.00 79.44 222 PRO A O 1
ATOM 1759 N N . PRO A 1 223 ? -18.271 1.452 12.284 1.00 86.62 223 PRO A N 1
ATOM 1760 C CA . PRO A 1 223 ? -18.057 2.150 13.539 1.00 86.62 223 PRO A CA 1
ATOM 1761 C C . PRO A 1 223 ? -19.418 2.435 14.179 1.00 86.62 223 PRO A C 1
ATOM 1763 O O . PRO A 1 223 ? -20.367 2.767 13.458 1.00 86.62 223 PRO A O 1
ATOM 1766 N N . PRO A 1 224 ? -19.563 2.276 15.500 1.00 90.69 224 PRO A N 1
ATOM 1767 C CA . PRO A 1 224 ? -20.865 2.406 16.126 1.00 90.69 224 PRO A CA 1
ATOM 1768 C C . PRO A 1 224 ? -21.446 3.800 15.865 1.00 90.69 224 PRO A C 1
ATOM 1770 O O . PRO A 1 224 ? -20.755 4.817 15.991 1.00 90.69 224 PRO A O 1
ATOM 1773 N N . LYS A 1 225 ? -22.730 3.825 15.494 1.00 95.81 225 LYS A N 1
ATOM 1774 C CA . LYS A 1 225 ? -23.504 5.055 15.292 1.00 95.81 225 LYS A CA 1
ATOM 1775 C C . LYS A 1 225 ? -23.523 5.858 16.592 1.00 95.81 225 LYS A C 1
ATOM 1777 O O . LYS A 1 225 ? -23.607 5.282 17.681 1.00 95.81 225 LYS A O 1
ATOM 1782 N N . CYS A 1 226 ? -23.444 7.183 16.496 1.00 95.19 226 CYS A N 1
ATOM 1783 C CA . CYS A 1 226 ? -23.677 8.041 17.649 1.00 95.19 226 CYS A CA 1
ATOM 1784 C C . CYS A 1 226 ? -25.074 7.770 18.225 1.00 95.19 226 CYS A C 1
ATOM 1786 O O . CYS A 1 226 ? -26.065 7.705 17.511 1.00 95.19 226 CYS A O 1
ATOM 1788 N N . ILE A 1 227 ? -25.174 7.644 19.545 1.00 94.50 227 ILE A N 1
ATOM 1789 C CA . ILE A 1 227 ? -26.462 7.420 20.222 1.00 94.50 227 ILE A CA 1
ATOM 1790 C C . ILE A 1 227 ? -27.420 8.625 20.163 1.00 94.50 227 ILE A C 1
ATOM 1792 O O . ILE A 1 227 ? -28.558 8.508 20.603 1.00 94.50 227 ILE A O 1
ATOM 1796 N N . ILE A 1 228 ? -26.959 9.781 19.671 1.00 94.69 228 ILE A N 1
ATOM 1797 C CA . ILE A 1 228 ? -27.739 11.029 19.580 1.00 94.69 228 ILE A CA 1
ATOM 1798 C C . ILE A 1 228 ? -27.983 11.439 18.118 1.00 94.69 228 ILE A C 1
ATOM 1800 O O . ILE A 1 228 ? -28.987 12.079 17.828 1.00 94.69 228 ILE A O 1
ATOM 1804 N N . CYS A 1 229 ? -27.086 11.094 17.190 1.00 95.56 229 CYS A N 1
ATOM 1805 C CA . CYS A 1 229 ? -27.195 11.484 15.781 1.00 95.56 229 CYS A CA 1
ATOM 1806 C C . CYS A 1 229 ? -26.689 10.392 14.834 1.00 95.56 229 CYS A C 1
ATOM 1808 O O . CYS A 1 229 ? -26.249 9.332 15.263 1.00 95.56 229 CYS A O 1
ATOM 1810 N N . GLU A 1 230 ? -26.713 10.649 13.527 1.00 94.31 230 GLU A N 1
ATOM 1811 C CA . GLU A 1 230 ? -26.379 9.633 12.522 1.00 94.31 230 GLU A CA 1
ATOM 1812 C C . GLU A 1 230 ? -24.907 9.543 12.127 1.00 94.31 230 GLU A C 1
ATOM 1814 O O . GLU A 1 230 ? -24.539 8.798 11.225 1.00 94.31 230 GLU A O 1
ATOM 1819 N N . ILE A 1 231 ? -24.036 10.271 12.818 1.00 93.75 231 ILE A N 1
ATOM 1820 C CA . ILE A 1 231 ? -22.602 10.229 12.542 1.00 93.75 231 ILE A CA 1
ATOM 1821 C C . ILE A 1 231 ? -22.017 8.907 13.064 1.00 93.75 231 ILE A C 1
ATOM 1823 O O . ILE A 1 231 ? -22.387 8.440 14.143 1.00 93.75 231 ILE A O 1
ATOM 1827 N N . HIS A 1 232 ? -21.061 8.341 12.317 1.00 93.19 232 HIS A N 1
ATOM 1828 C CA . HIS A 1 232 ? -20.299 7.133 12.658 1.00 93.19 232 HIS A CA 1
ATOM 1829 C C . HIS A 1 232 ? -18.827 7.479 12.941 1.00 93.19 232 HIS A C 1
ATOM 1831 O O . HIS A 1 232 ? -17.989 7.430 12.037 1.00 93.19 232 HIS A O 1
ATOM 1837 N N . PRO A 1 233 ? -18.472 7.879 14.176 1.00 91.94 233 PRO A N 1
ATOM 1838 C CA . PRO A 1 233 ? -17.101 8.252 14.493 1.00 91.94 233 PRO A CA 1
ATOM 1839 C C . PRO A 1 233 ? -16.147 7.056 14.326 1.00 91.94 233 PRO A C 1
ATOM 1841 O O . PRO A 1 233 ? -16.387 6.007 14.922 1.00 91.94 233 PRO A O 1
ATOM 1844 N N . PRO A 1 234 ? -15.027 7.202 13.594 1.00 86.56 234 PRO A N 1
ATOM 1845 C CA . PRO A 1 234 ? -14.176 6.072 13.201 1.00 86.56 234 PRO A CA 1
ATOM 1846 C C . PRO A 1 234 ? -13.363 5.465 1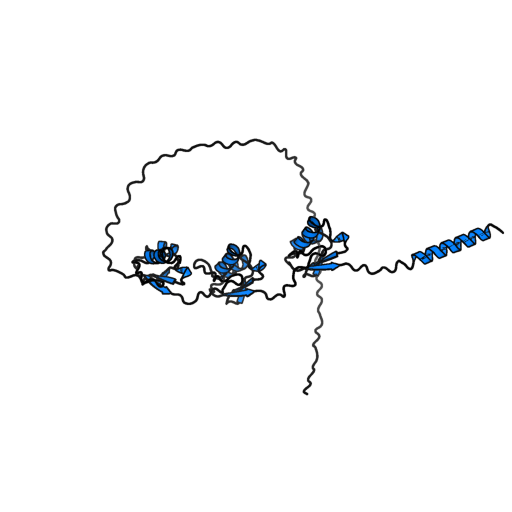4.353 1.00 86.56 234 PRO A C 1
ATOM 1848 O O . PRO A 1 234 ? -12.744 4.420 14.193 1.00 86.56 234 PRO A O 1
ATOM 1851 N N . THR A 1 235 ? -13.302 6.129 15.511 1.00 90.44 235 THR A N 1
ATOM 1852 C CA . THR A 1 235 ? -12.535 5.675 16.679 1.00 90.44 235 THR A CA 1
ATOM 1853 C C . THR A 1 235 ? -13.241 6.056 17.975 1.00 90.44 235 THR A C 1
ATOM 1855 O O . THR A 1 235 ? -14.010 7.019 18.007 1.00 90.44 235 THR A O 1
ATOM 1858 N N . ALA A 1 236 ? -12.914 5.369 19.075 1.00 91.75 236 ALA A N 1
ATOM 1859 C CA . ALA A 1 236 ? -13.423 5.718 20.400 1.00 91.75 236 ALA A CA 1
ATOM 1860 C C . ALA A 1 236 ? -13.062 7.166 20.787 1.00 91.75 236 ALA A C 1
ATOM 1862 O O . ALA A 1 236 ? -13.875 7.879 21.373 1.00 91.75 236 ALA A O 1
ATOM 1863 N N . SER A 1 237 ? -11.855 7.635 20.435 1.00 91.94 237 SER A N 1
ATOM 1864 C CA . SER A 1 237 ? -11.429 9.036 20.614 1.00 91.94 237 SER A CA 1
ATOM 1865 C C . SER A 1 237 ? -12.364 10.005 19.903 1.00 91.94 237 SER A C 1
ATOM 1867 O O . SER A 1 237 ? -12.986 10.857 20.548 1.00 91.94 237 SER A O 1
ATOM 1869 N N . ALA A 1 238 ? -12.540 9.800 18.594 1.00 91.94 238 ALA A N 1
ATOM 1870 C CA . ALA A 1 238 ? -13.426 10.608 17.769 1.00 91.94 238 ALA A CA 1
ATOM 1871 C C . ALA A 1 238 ? -14.865 10.578 18.298 1.00 91.94 238 ALA A C 1
ATOM 1873 O O . ALA A 1 238 ? -15.513 11.618 18.332 1.00 91.94 238 ALA A O 1
ATOM 1874 N N . TYR A 1 239 ? -15.335 9.426 18.785 1.00 94.75 239 TYR A N 1
ATOM 1875 C CA . TYR A 1 239 ? -16.663 9.277 19.372 1.00 94.75 239 TYR A CA 1
ATOM 1876 C C . TYR A 1 239 ? -16.844 10.140 20.624 1.00 94.75 239 TYR A C 1
ATOM 1878 O O . TYR A 1 239 ? -17.788 10.923 20.714 1.00 94.75 239 TYR A O 1
ATOM 1886 N N . THR A 1 240 ? -15.912 10.067 21.580 1.00 93.50 240 THR A N 1
ATOM 1887 C CA . THR A 1 240 ? -15.996 10.893 22.799 1.00 93.50 240 THR A CA 1
ATOM 1888 C C . THR A 1 240 ? -15.874 12.388 22.516 1.00 93.50 240 THR A C 1
ATOM 1890 O O . THR A 1 240 ? -16.580 13.188 23.127 1.00 93.50 240 THR A O 1
ATOM 1893 N N . HIS A 1 241 ? -15.015 12.770 21.570 1.00 94.12 241 HIS A N 1
ATOM 1894 C CA . HIS A 1 241 ? -14.848 14.158 21.156 1.00 94.12 241 HIS A CA 1
ATOM 1895 C C . HIS A 1 241 ? -16.098 14.687 20.440 1.00 94.12 241 HIS A C 1
ATOM 1897 O O . HIS A 1 241 ? -16.543 15.802 20.702 1.00 94.12 241 HIS A O 1
ATOM 1903 N N . HIS A 1 242 ? -16.707 13.862 19.585 1.00 95.12 242 HIS A N 1
ATOM 1904 C CA . HIS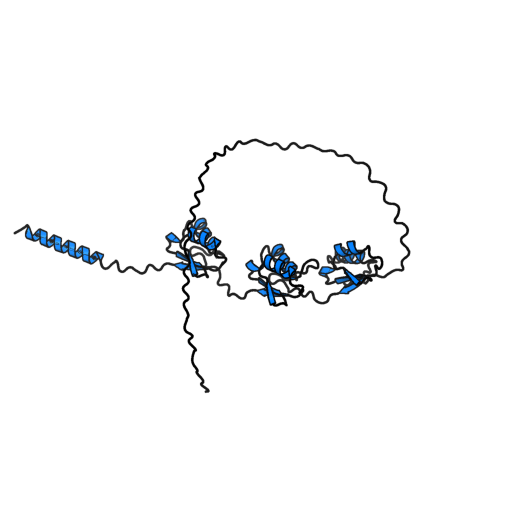 A 1 242 ? -17.966 14.161 18.917 1.00 95.12 242 HIS A CA 1
ATOM 1905 C C . HIS A 1 242 ? -19.092 14.413 19.931 1.00 95.12 242 HIS A C 1
ATOM 1907 O O . HIS A 1 242 ? -19.716 15.473 19.877 1.00 95.12 242 HIS A O 1
ATOM 1913 N N . LEU A 1 243 ? -19.289 13.513 20.905 1.00 94.44 243 LEU A N 1
ATOM 1914 C CA . LEU A 1 243 ? -20.279 13.704 21.973 1.00 94.44 243 LEU A CA 1
ATOM 1915 C C . LEU A 1 243 ? -20.059 15.019 22.732 1.00 94.44 243 LEU A C 1
ATOM 1917 O O . LEU A 1 243 ? -21.001 15.795 22.914 1.00 94.44 243 LEU A O 1
ATOM 1921 N N . LYS A 1 244 ? -18.807 15.295 23.116 1.00 93.38 244 LYS A N 1
ATOM 1922 C CA . LYS A 1 244 ? -18.447 16.497 23.875 1.00 93.38 244 LYS A CA 1
ATOM 1923 C C . LYS A 1 244 ? -18.696 17.776 23.082 1.00 93.38 244 LYS A C 1
ATOM 1925 O O . LYS A 1 244 ? -19.266 18.723 23.613 1.00 93.38 244 LYS A O 1
ATOM 1930 N N . ASN A 1 245 ? -18.283 17.825 21.821 1.00 94.81 245 ASN A N 1
ATOM 1931 C CA . ASN A 1 245 ? -18.281 19.082 21.079 1.00 94.81 245 ASN A CA 1
ATOM 1932 C C . ASN A 1 245 ? -19.607 19.367 20.383 1.00 94.81 245 ASN A C 1
ATOM 1934 O O . ASN A 1 245 ? -20.047 20.515 20.395 1.00 94.81 245 ASN A O 1
ATOM 1938 N N . ARG A 1 246 ? -20.235 18.344 19.787 1.00 96.62 246 ARG A N 1
ATOM 1939 C CA . ARG A 1 246 ? -21.475 18.506 19.013 1.00 96.62 246 ARG A CA 1
ATOM 1940 C C . ARG A 1 246 ? -22.720 18.461 19.874 1.00 96.62 246 ARG A C 1
ATOM 1942 O O . ARG A 1 246 ? -23.657 19.193 19.592 1.00 96.62 246 ARG A O 1
ATOM 1949 N N . HIS A 1 247 ? -22.719 17.639 20.915 1.00 94.56 247 HIS A N 1
ATOM 1950 C CA . HIS A 1 247 ? -23.906 17.461 21.742 1.00 94.56 247 HIS A CA 1
ATOM 1951 C C . HIS A 1 247 ? -23.737 18.044 23.155 1.00 94.56 247 HIS A C 1
ATOM 1953 O O . HIS A 1 247 ? -24.702 18.086 23.905 1.00 94.56 247 HIS A O 1
ATOM 1959 N N . LYS A 1 248 ? -22.536 18.521 23.526 1.00 93.50 248 LYS A N 1
ATOM 1960 C CA . LYS A 1 248 ? -22.209 18.940 24.904 1.00 93.50 248 LYS A CA 1
ATOM 1961 C C . LYS A 1 248 ? -22.441 17.812 25.925 1.00 93.50 248 LYS A C 1
ATOM 1963 O O . LYS A 1 248 ? -22.710 18.070 27.092 1.00 93.50 248 LYS A O 1
ATOM 1968 N N . PHE A 1 249 ? -22.290 16.555 25.489 1.00 88.69 249 PHE A N 1
ATOM 1969 C CA . PHE A 1 249 ? -22.472 15.360 26.319 1.00 88.69 249 PHE A CA 1
ATOM 1970 C C . PHE A 1 249 ? -21.147 14.719 26.723 1.00 88.69 249 PHE A C 1
ATOM 1972 O O . PHE A 1 249 ? -20.159 14.735 25.988 1.00 88.69 249 PHE A O 1
ATOM 1979 N N . SER A 1 250 ? -21.162 14.053 27.875 1.00 89.75 250 SER A N 1
ATOM 1980 C CA . SER A 1 250 ? -20.104 13.145 28.309 1.00 89.75 250 SER A CA 1
ATOM 1981 C C . SER A 1 250 ? -20.657 11.736 28.545 1.00 89.75 250 SER A C 1
ATOM 1983 O O . SER A 1 250 ? -21.845 11.548 28.814 1.00 89.75 250 SER A O 1
ATOM 1985 N N . LEU A 1 251 ? -19.778 10.734 28.451 1.00 88.88 251 LEU A N 1
ATOM 1986 C CA . LEU A 1 251 ? -20.118 9.320 28.664 1.00 88.88 251 LEU A CA 1
ATOM 1987 C C . LEU A 1 251 ? -20.758 9.063 30.045 1.00 88.88 251 LEU A C 1
ATOM 1989 O O . LEU A 1 251 ? -21.692 8.271 30.158 1.00 88.88 251 LEU A O 1
ATOM 1993 N N . SER A 1 252 ? -20.314 9.787 31.079 1.00 83.75 252 SER A N 1
ATOM 1994 C CA . SER A 1 252 ? -20.781 9.615 32.459 1.00 83.75 252 SER A CA 1
ATOM 1995 C C . SER A 1 252 ? -22.244 10.012 32.673 1.00 83.75 252 SER A C 1
ATOM 1997 O O . SER A 1 252 ? -22.895 9.443 33.539 1.00 83.75 252 SER A O 1
ATOM 1999 N N . VAL A 1 253 ? -22.777 10.957 31.892 1.00 81.44 253 VAL A N 1
ATOM 2000 C CA . VAL A 1 253 ? -24.124 11.520 32.115 1.00 81.44 253 VAL A CA 1
ATOM 2001 C C . VAL A 1 253 ? -25.238 10.562 31.687 1.00 81.44 253 VAL A C 1
ATOM 2003 O O . VAL A 1 253 ? -26.299 10.532 32.298 1.00 81.44 253 VAL A O 1
ATOM 2006 N N . LYS A 1 254 ? -25.017 9.769 30.635 1.00 75.50 254 LYS A N 1
ATOM 2007 C CA . LYS A 1 254 ? -26.035 8.863 30.067 1.00 75.50 254 LYS A CA 1
ATOM 2008 C C . LYS A 1 254 ? -25.850 7.409 30.482 1.00 75.50 254 LYS A C 1
ATOM 2010 O O . LYS A 1 254 ? -26.520 6.539 29.934 1.00 75.50 254 LYS A O 1
ATOM 2015 N N . GLU A 1 255 ? -24.937 7.162 31.416 1.00 87.00 255 GLU A N 1
ATOM 2016 C CA . GLU A 1 255 ? -24.578 5.814 31.841 1.00 87.00 255 GLU A CA 1
ATOM 2017 C C . GLU A 1 255 ? -24.127 4.953 30.650 1.00 87.00 255 GLU A C 1
ATOM 2019 O O . GLU A 1 255 ? -24.462 3.782 30.535 1.00 87.00 255 GLU A O 1
ATOM 2024 N N . ILE A 1 256 ? -23.386 5.545 29.715 1.00 92.50 256 ILE A N 1
ATOM 2025 C CA . ILE A 1 256 ? -22.870 4.850 28.534 1.00 92.50 256 ILE A CA 1
ATOM 2026 C C . ILE A 1 256 ? -21.375 4.644 28.724 1.00 92.50 256 ILE A C 1
ATOM 2028 O O . ILE A 1 256 ? -20.670 5.525 29.213 1.00 92.50 256 ILE A O 1
ATOM 2032 N N . TYR A 1 257 ? -20.867 3.492 28.305 1.00 94.81 257 TYR A N 1
ATOM 2033 C CA . TYR A 1 257 ? -19.433 3.249 28.221 1.00 94.81 257 TYR A CA 1
ATOM 2034 C C . TYR A 1 257 ? -19.059 2.709 26.848 1.00 94.81 257 TYR A C 1
ATOM 2036 O O . TYR A 1 257 ? -19.862 2.092 26.147 1.00 94.81 257 TYR A O 1
ATOM 2044 N N . LEU A 1 258 ? -17.809 2.945 26.462 1.00 95.44 258 LEU A N 1
ATOM 2045 C CA . LEU A 1 258 ? -17.233 2.340 25.269 1.00 95.44 258 LEU A CA 1
ATOM 2046 C C . LEU A 1 258 ? -16.447 1.103 25.692 1.00 95.44 258 LEU A C 1
ATOM 2048 O O . LEU A 1 258 ? -15.713 1.142 26.679 1.00 95.44 258 LEU A O 1
ATOM 2052 N N . ARG A 1 259 ? -16.578 0.002 24.958 1.00 95.56 259 ARG A N 1
ATOM 2053 C CA . ARG A 1 259 ? -15.751 -1.192 25.143 1.00 95.56 259 ARG A CA 1
ATOM 2054 C C . ARG A 1 259 ? -14.851 -1.351 23.930 1.00 95.56 259 ARG A C 1
ATOM 2056 O O . ARG A 1 259 ? -15.335 -1.582 22.825 1.00 95.56 259 ARG A O 1
ATOM 2063 N N . CYS A 1 260 ? -13.550 -1.192 24.139 1.00 94.56 260 CYS A N 1
ATOM 2064 C CA . CYS A 1 260 ? -12.544 -1.433 23.112 1.00 94.56 260 CYS A CA 1
ATOM 2065 C C . CYS A 1 260 ? -12.470 -2.934 22.797 1.00 94.56 260 CYS A C 1
ATOM 2067 O O . CYS A 1 260 ? -12.729 -3.762 23.674 1.00 94.56 260 CYS A O 1
ATOM 2069 N N . SER A 1 261 ? -12.083 -3.305 21.575 1.00 89.25 261 SER A N 1
ATOM 2070 C CA . SER A 1 261 ? -11.929 -4.718 21.198 1.00 89.25 261 SER A CA 1
ATOM 2071 C C . SER A 1 261 ? -10.854 -5.459 22.004 1.00 89.25 261 SER A C 1
ATOM 2073 O O . SER A 1 261 ? -10.925 -6.674 22.136 1.00 89.25 261 SER A O 1
ATOM 2075 N N . CYS A 1 262 ? -9.912 -4.749 22.636 1.00 90.56 262 CYS A N 1
ATOM 2076 C CA . CYS A 1 262 ? -8.972 -5.342 23.595 1.00 90.56 262 CYS A CA 1
ATOM 2077 C C . CYS A 1 262 ? -9.603 -5.652 24.971 1.00 90.56 262 CYS A C 1
ATOM 2079 O O . CYS A 1 262 ? -8.897 -5.999 25.913 1.00 90.56 262 CYS A O 1
ATOM 2081 N N . GLY A 1 263 ? -10.913 -5.443 25.130 1.00 93.62 263 GLY A N 1
ATOM 2082 C CA . GLY A 1 263 ? -11.669 -5.706 26.354 1.00 93.62 263 GLY A CA 1
ATOM 2083 C C . GLY A 1 263 ? -11.729 -4.540 27.344 1.00 93.62 263 GLY A C 1
ATOM 2084 O O . GLY A 1 263 ? -12.5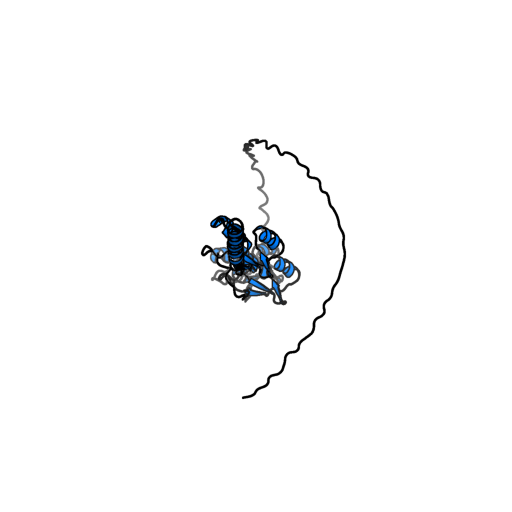57 -4.576 28.254 1.00 93.62 263 GLY A O 1
ATOM 2085 N N . THR A 1 264 ? -10.919 -3.491 27.170 1.00 95.62 264 THR A N 1
ATOM 2086 C CA . THR A 1 264 ? -10.904 -2.335 28.080 1.00 95.62 264 THR A CA 1
ATOM 2087 C C . THR A 1 264 ? -12.210 -1.543 28.010 1.00 95.62 264 THR A C 1
ATOM 2089 O O . THR A 1 264 ? -12.704 -1.217 26.929 1.00 95.62 264 THR A O 1
ATOM 2092 N N . VAL A 1 265 ? -12.743 -1.202 29.184 1.00 95.81 265 VAL A N 1
ATOM 2093 C CA . VAL A 1 265 ? -13.946 -0.383 29.353 1.00 95.81 265 VAL A CA 1
ATOM 2094 C C . VAL A 1 265 ? -13.548 1.074 29.588 1.00 95.81 265 VAL A C 1
ATOM 2096 O O . VAL A 1 265 ? -12.779 1.378 30.494 1.00 95.81 265 VAL A O 1
ATOM 2099 N N . ILE A 1 266 ? -14.090 1.975 28.775 1.00 95.38 266 ILE A N 1
ATOM 2100 C CA . ILE A 1 266 ? -13.825 3.414 28.781 1.00 95.38 266 ILE A CA 1
ATOM 2101 C C . ILE A 1 266 ? -15.098 4.117 29.253 1.00 95.38 266 ILE A C 1
ATOM 2103 O O . ILE A 1 266 ? -16.107 4.123 28.543 1.00 95.38 266 ILE A O 1
ATOM 2107 N N . ARG A 1 267 ? -15.060 4.706 30.452 1.00 93.94 267 ARG A N 1
ATOM 2108 C CA . ARG A 1 267 ? -16.214 5.396 31.060 1.00 93.94 267 ARG A CA 1
ATOM 2109 C C . ARG A 1 267 ? -16.105 6.911 30.979 1.00 93.94 267 ARG A C 1
ATOM 2111 O O . ARG A 1 267 ? -17.113 7.605 31.019 1.00 93.94 267 ARG A O 1
ATOM 2118 N N . THR A 1 268 ? -14.889 7.432 30.863 1.00 92.25 268 THR A N 1
ATOM 2119 C CA . THR A 1 268 ? -14.630 8.870 30.801 1.00 92.25 268 THR A CA 1
ATOM 2120 C C . THR A 1 268 ? -13.737 9.230 29.618 1.00 92.25 268 THR A C 1
ATOM 2122 O O . THR A 1 268 ? -13.028 8.392 29.058 1.00 92.25 268 THR A O 1
ATOM 2125 N N . TYR A 1 269 ? -13.730 10.514 29.248 1.00 89.94 269 TYR A N 1
ATOM 2126 C CA . TYR A 1 269 ? -12.792 11.035 28.249 1.00 89.94 269 TYR A CA 1
ATOM 2127 C C . TYR A 1 269 ? -11.329 10.804 28.669 1.00 89.94 269 TYR A C 1
ATOM 2129 O O . TYR A 1 269 ? -10.497 10.436 27.845 1.00 89.94 269 TYR A O 1
ATOM 2137 N N . ARG A 1 270 ? -11.023 10.943 29.967 1.00 92.00 270 ARG A N 1
ATOM 2138 C CA . ARG A 1 270 ? -9.674 10.731 30.507 1.00 92.00 270 ARG A CA 1
ATOM 2139 C C . ARG A 1 270 ? -9.226 9.273 30.379 1.00 92.00 270 ARG A C 1
ATOM 2141 O O . ARG A 1 270 ? -8.064 9.034 30.048 1.00 92.00 270 ARG A O 1
ATOM 2148 N N . ASP A 1 271 ? -10.132 8.316 30.594 1.00 92.81 271 ASP A N 1
ATOM 2149 C CA . ASP A 1 271 ? -9.850 6.888 30.379 1.00 92.81 271 ASP A CA 1
ATOM 2150 C C . ASP A 1 271 ? -9.489 6.627 28.920 1.00 92.81 271 ASP A C 1
ATOM 2152 O O . ASP A 1 271 ? -8.536 5.909 28.634 1.00 92.81 271 ASP A O 1
ATOM 2156 N N . ASN A 1 272 ? -10.206 7.274 27.999 1.00 92.81 272 ASN A N 1
ATOM 2157 C CA . ASN A 1 272 ? -9.971 7.147 26.568 1.00 92.81 272 ASN A CA 1
ATOM 2158 C C . ASN A 1 272 ? -8.580 7.658 26.173 1.00 92.81 272 ASN A C 1
ATOM 2160 O O . ASN A 1 272 ? -7.845 6.974 25.467 1.00 92.81 272 ASN A O 1
ATOM 2164 N N . THR A 1 273 ? -8.176 8.833 26.670 1.00 90.94 273 THR A N 1
ATOM 2165 C CA . THR A 1 273 ? -6.844 9.395 26.396 1.00 90.94 273 THR A CA 1
ATOM 2166 C C . THR A 1 273 ? -5.731 8.484 26.915 1.00 90.94 273 THR A C 1
ATOM 2168 O O . THR A 1 273 ? -4.792 8.181 26.181 1.00 90.94 273 THR A O 1
ATOM 2171 N N . LYS A 1 274 ? -5.856 7.986 28.155 1.00 94.38 274 LYS A N 1
ATOM 2172 C CA . LYS A 1 274 ? -4.887 7.044 28.741 1.00 94.38 274 LYS A CA 1
ATOM 2173 C C . LYS A 1 274 ? -4.836 5.723 27.976 1.00 94.38 274 LYS A C 1
ATOM 2175 O O . LYS A 1 274 ? -3.762 5.148 27.810 1.00 94.38 274 LYS A O 1
ATOM 2180 N N . HIS A 1 275 ? -5.991 5.237 27.532 1.00 93.38 275 HIS A N 1
ATOM 2181 C CA . HIS A 1 275 ? -6.102 3.987 26.802 1.00 93.38 275 HIS A CA 1
ATOM 2182 C C . HIS A 1 275 ? -5.490 4.083 25.402 1.00 93.38 275 HIS A C 1
ATOM 2184 O O . HIS A 1 275 ? -4.662 3.245 25.059 1.00 93.38 275 HIS A O 1
ATOM 2190 N N . ASN A 1 276 ? -5.818 5.120 24.626 1.00 88.44 276 ASN A N 1
ATOM 2191 C CA . ASN A 1 276 ? -5.316 5.300 23.256 1.00 88.44 276 ASN A CA 1
ATOM 2192 C C . ASN A 1 276 ? -3.795 5.479 23.188 1.00 88.44 276 ASN A C 1
ATOM 2194 O O . ASN A 1 276 ? -3.183 5.123 22.187 1.00 88.44 276 ASN A O 1
ATOM 2198 N N . ALA A 1 277 ? -3.168 5.981 24.256 1.00 90.19 277 ALA A N 1
ATOM 2199 C CA . ALA A 1 277 ? -1.710 6.030 24.343 1.00 90.19 277 ALA A CA 1
ATOM 2200 C C . ALA A 1 277 ? -1.067 4.626 24.337 1.00 90.19 277 ALA A C 1
ATOM 2202 O O . ALA A 1 277 ? 0.072 4.473 23.906 1.00 90.19 277 ALA A O 1
ATOM 2203 N N . LYS A 1 278 ? -1.790 3.597 24.805 1.00 92.81 278 LYS A N 1
ATOM 2204 C CA . LYS A 1 278 ? -1.296 2.213 24.930 1.00 92.81 278 LYS A CA 1
ATOM 2205 C C . LYS A 1 278 ? -1.893 1.266 23.888 1.00 92.81 278 LYS A C 1
ATOM 2207 O O . LYS A 1 278 ? -1.223 0.342 23.437 1.00 92.81 278 LYS A O 1
ATOM 2212 N N . CYS A 1 279 ? -3.149 1.476 23.512 1.00 88.94 279 CYS A N 1
ATOM 2213 C CA . CYS A 1 279 ? -3.900 0.600 22.629 1.00 88.94 279 CYS A CA 1
ATOM 2214 C C . CYS A 1 279 ? -4.045 1.223 21.241 1.00 88.94 279 CYS A C 1
ATOM 2216 O O . CYS A 1 279 ? -4.610 2.301 21.085 1.00 88.94 279 CYS A O 1
ATOM 2218 N N . LYS A 1 280 ? -3.565 0.504 20.221 1.00 82.44 280 LYS A N 1
ATOM 2219 C CA . LYS A 1 280 ? -3.679 0.897 18.806 1.00 82.44 280 LYS A CA 1
ATOM 2220 C C . LYS A 1 280 ? -4.936 0.334 18.129 1.00 82.44 280 LYS A C 1
ATOM 2222 O O . LYS A 1 280 ? -5.004 0.343 16.900 1.00 82.44 280 LYS A O 1
ATOM 2227 N N . SER A 1 281 ? -5.878 -0.222 18.896 1.00 80.81 281 SER A N 1
ATOM 2228 C CA . SER A 1 281 ? -7.133 -0.721 18.337 1.00 80.81 281 SER A CA 1
ATOM 2229 C C . SER A 1 281 ? -8.046 0.441 17.962 1.00 80.81 281 SER A C 1
ATOM 2231 O O . SER A 1 281 ? -8.219 1.385 18.729 1.00 80.81 281 SER A O 1
ATOM 2233 N N . HIS A 1 282 ? -8.646 0.346 16.780 1.00 82.00 282 HIS A N 1
ATOM 2234 C CA . HIS A 1 282 ? -9.644 1.299 16.299 1.00 82.00 282 HIS A CA 1
ATOM 2235 C C . HIS A 1 282 ? -11.077 0.787 16.498 1.00 82.00 282 HIS A C 1
ATOM 2237 O O . HIS A 1 282 ? -12.026 1.552 16.352 1.00 82.00 282 HIS A O 1
ATOM 2243 N N . GLN A 1 283 ? -11.239 -0.485 16.875 1.00 87.62 283 GLN A N 1
ATOM 2244 C CA . GLN A 1 283 ? -12.542 -1.119 17.038 1.00 87.62 283 GLN A CA 1
ATOM 2245 C C . GLN A 1 283 ? -13.061 -0.949 18.465 1.00 87.62 283 GLN A C 1
ATOM 2247 O O . GLN A 1 283 ? -12.373 -1.247 19.446 1.00 87.62 283 GLN A O 1
ATOM 2252 N N . PHE A 1 284 ? -14.304 -0.494 18.576 1.00 93.56 284 PHE A N 1
ATOM 2253 C CA . PHE A 1 284 ? -14.989 -0.316 19.845 1.00 93.56 284 PHE A CA 1
ATOM 2254 C C . PHE A 1 284 ? -16.493 -0.514 19.672 1.00 93.56 284 PHE A C 1
ATOM 2256 O O . PHE A 1 284 ? -17.037 -0.389 18.580 1.00 93.56 284 PHE A O 1
ATOM 2263 N N . THR A 1 285 ? -17.161 -0.810 20.777 1.00 94.88 285 THR A N 1
ATOM 2264 C CA . THR A 1 285 ? -18.617 -0.948 20.859 1.00 94.88 285 THR A CA 1
ATOM 2265 C C . THR A 1 285 ? -19.157 0.018 21.905 1.00 94.88 285 THR A C 1
ATOM 2267 O O . THR A 1 285 ? -18.470 0.336 22.879 1.00 94.88 285 THR A O 1
ATOM 2270 N N . VAL A 1 286 ? -20.373 0.516 21.696 1.00 95.44 286 VAL A N 1
ATOM 2271 C CA . VAL A 1 286 ? -21.062 1.415 22.630 1.00 95.44 286 VAL A CA 1
ATOM 2272 C C . VAL A 1 286 ? -22.040 0.581 23.447 1.00 95.44 286 VAL A C 1
ATOM 2274 O O . VAL A 1 286 ? -22.842 -0.153 22.880 1.00 95.44 286 VAL A O 1
ATOM 2277 N N . HIS A 1 287 ? -21.979 0.692 24.771 1.00 95.06 287 HIS A N 1
ATOM 2278 C CA . HIS A 1 287 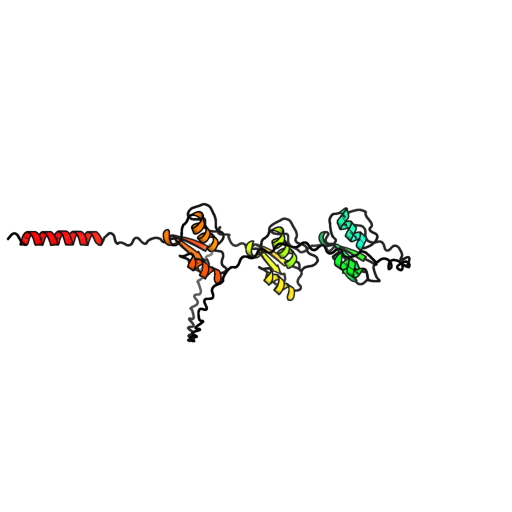? -22.834 -0.054 25.694 1.00 95.06 287 HIS A CA 1
ATOM 2279 C C . HIS A 1 287 ? -23.560 0.905 26.626 1.00 95.06 287 HIS A C 1
ATOM 2281 O O . HIS A 1 287 ? -22.964 1.860 27.126 1.00 95.06 287 HIS A O 1
ATOM 2287 N N . LYS A 1 288 ? -24.835 0.628 26.897 1.00 92.50 288 LYS A N 1
ATOM 2288 C CA . LYS A 1 288 ? -25.622 1.331 27.912 1.00 92.50 288 LYS A CA 1
ATOM 2289 C C . LYS A 1 288 ? -25.559 0.531 29.212 1.00 92.50 288 LYS A C 1
ATOM 2291 O O . LYS A 1 288 ? -25.781 -0.677 29.199 1.00 92.50 288 LYS A O 1
ATOM 2296 N N . LEU A 1 289 ? -25.252 1.182 30.328 1.00 88.00 289 LEU A N 1
ATOM 2297 C CA . LEU A 1 289 ? -25.393 0.587 31.649 1.00 88.00 289 LEU A CA 1
ATOM 2298 C C . LEU A 1 289 ? -26.882 0.351 31.872 1.00 88.00 289 LEU A C 1
ATOM 2300 O O . LEU A 1 289 ? -27.680 1.280 31.972 1.00 88.00 289 LEU A O 1
ATOM 2304 N N . ILE A 1 290 ? -27.261 -0.918 31.920 1.00 81.88 290 ILE A N 1
ATOM 2305 C CA . ILE A 1 290 ? -28.566 -1.306 32.423 1.00 81.88 290 ILE A CA 1
ATOM 2306 C C . ILE A 1 290 ? -28.475 -1.079 33.928 1.00 81.88 290 ILE A C 1
ATOM 2308 O O . ILE A 1 290 ? -27.774 -1.828 34.615 1.00 81.88 290 ILE A O 1
ATOM 2312 N N . LYS A 1 291 ? -29.134 -0.033 34.450 1.00 78.25 291 LYS A N 1
ATOM 2313 C CA . LYS A 1 291 ? -29.412 0.039 35.886 1.00 78.25 291 LYS A CA 1
ATOM 2314 C C . LYS A 1 291 ? -30.138 -1.255 36.218 1.00 78.25 291 LYS A C 1
ATOM 2316 O O . LYS A 1 291 ? -31.298 -1.417 35.844 1.00 78.25 291 LYS A O 1
ATOM 2321 N N . LYS A 1 292 ? -29.453 -2.203 36.863 1.00 65.00 292 LYS A N 1
ATOM 2322 C CA . LYS A 1 292 ? -30.156 -3.284 37.549 1.00 65.00 292 LYS A CA 1
ATOM 2323 C C . LYS A 1 292 ? -31.122 -2.556 38.462 1.00 65.00 292 LYS A C 1
ATOM 2325 O O . LYS A 1 292 ? -30.659 -1.748 39.263 1.00 65.00 292 LYS A O 1
ATOM 2330 N N . ALA A 1 293 ? -32.421 -2.740 38.243 1.00 55.53 293 ALA A N 1
ATOM 2331 C CA . ALA A 1 293 ? -33.435 -2.177 39.108 1.00 55.53 293 ALA A CA 1
ATOM 2332 C C . ALA A 1 293 ? -33.081 -2.645 40.516 1.00 55.53 293 ALA A C 1
ATOM 2334 O O . ALA A 1 293 ? -33.245 -3.816 40.850 1.00 55.53 293 ALA A O 1
ATOM 2335 N N . THR A 1 294 ? -32.462 -1.769 41.301 1.00 53.88 294 THR A N 1
ATOM 2336 C CA . THR A 1 294 ? -32.242 -2.033 42.707 1.00 53.88 294 THR A CA 1
ATOM 2337 C C . THR A 1 294 ? -33.651 -2.181 43.267 1.00 53.88 294 THR A C 1
ATOM 2339 O O . THR A 1 294 ? -34.450 -1.259 43.076 1.00 53.88 294 THR A O 1
ATOM 2342 N N . PRO A 1 295 ? -34.009 -3.298 43.919 1.00 55.03 295 PRO A N 1
ATOM 2343 C CA . PRO A 1 295 ? -35.302 -3.446 44.578 1.00 55.03 295 PRO A CA 1
ATOM 2344 C C . PRO A 1 295 ? -35.337 -2.564 45.841 1.00 55.03 295 PRO A C 1
ATOM 2346 O O . PRO A 1 295 ? -35.492 -3.037 46.958 1.00 55.03 295 PRO A O 1
ATOM 2349 N N . GLN A 1 296 ? -35.135 -1.255 45.682 1.00 49.66 296 GLN A N 1
ATOM 2350 C CA . GLN A 1 296 ? -35.165 -0.249 46.743 1.00 49.66 296 GLN A CA 1
ATOM 2351 C C . GLN A 1 296 ? -36.567 0.348 46.939 1.00 49.66 296 GLN A C 1
ATOM 2353 O O . GLN A 1 296 ? -36.769 1.114 47.875 1.00 49.66 296 GLN A O 1
ATOM 2358 N N . GLY A 1 297 ? -37.554 -0.052 46.129 1.00 48.56 297 GLY A N 1
ATOM 2359 C CA . GLY A 1 297 ? -38.953 0.352 46.305 1.00 48.56 297 GLY A CA 1
ATOM 2360 C C . GLY A 1 297 ? -39.694 -0.357 47.447 1.00 48.56 297 GLY A C 1
ATOM 2361 O O . GLY A 1 297 ? -40.654 0.193 47.962 1.00 48.56 297 GLY A O 1
ATOM 2362 N N . VAL A 1 298 ? -39.246 -1.535 47.904 1.00 52.38 298 VAL A N 1
ATOM 2363 C CA . VAL A 1 298 ? -40.031 -2.349 48.865 1.00 52.38 298 VAL A CA 1
ATOM 2364 C C . VAL A 1 298 ? -39.633 -2.113 50.335 1.00 52.38 298 VAL A C 1
ATOM 2366 O O . VAL A 1 298 ? -40.362 -2.482 51.251 1.00 52.38 298 VAL A O 1
ATOM 2369 N N . LEU A 1 299 ? -38.500 -1.451 50.605 1.00 51.59 299 LEU A N 1
ATOM 2370 C CA . LEU A 1 299 ? -38.032 -1.201 51.981 1.00 51.59 299 LEU A CA 1
ATOM 2371 C C . LEU A 1 299 ? -38.407 0.180 52.545 1.00 51.59 299 LEU A C 1
ATOM 2373 O O . LEU A 1 299 ? -38.312 0.372 53.757 1.00 51.59 299 LEU A O 1
ATOM 2377 N N . CYS A 1 300 ? -38.854 1.130 51.714 1.00 49.91 300 CYS A N 1
ATOM 2378 C CA . CYS A 1 300 ? -39.243 2.464 52.191 1.00 49.91 300 CYS A CA 1
ATOM 2379 C C . CYS A 1 300 ? -40.699 2.511 52.694 1.00 49.91 300 CYS A C 1
ATOM 2381 O O . CYS A 1 300 ? -40.973 3.155 53.704 1.00 49.91 300 CYS A O 1
ATOM 2383 N N . GLU A 1 301 ? -41.620 1.756 52.083 1.00 52.81 301 GLU A N 1
ATOM 2384 C CA . GLU A 1 301 ? -43.021 1.724 52.536 1.00 52.81 301 GLU A CA 1
ATOM 2385 C C . GLU A 1 301 ? -43.201 0.995 53.876 1.00 52.81 301 GLU A C 1
ATOM 2387 O O . GLU A 1 301 ? -43.995 1.431 54.710 1.00 52.81 301 GLU A O 1
ATOM 2392 N N . LYS A 1 302 ? -42.400 -0.046 54.159 1.00 54.09 302 LYS A N 1
ATOM 2393 C CA . LYS A 1 302 ? -42.435 -0.723 55.470 1.00 54.09 302 LYS A CA 1
ATOM 2394 C C . LYS A 1 302 ? -41.960 0.171 56.619 1.00 54.09 302 LYS A C 1
ATOM 2396 O O . LYS A 1 302 ? -42.521 0.099 57.704 1.00 54.09 302 LYS A O 1
ATOM 2401 N N . LYS A 1 303 ? -40.974 1.050 56.400 1.00 55.47 303 LYS A N 1
ATOM 2402 C CA . LYS A 1 303 ? -40.503 1.972 57.452 1.00 55.47 303 LYS A CA 1
ATOM 2403 C C . LYS A 1 303 ? -41.473 3.119 57.730 1.00 55.47 303 LYS A C 1
ATOM 2405 O O . LYS A 1 303 ? -41.449 3.650 58.836 1.00 55.47 303 LYS A O 1
ATOM 2410 N N . LYS A 1 304 ? -42.310 3.494 56.756 1.00 58.00 304 LYS A N 1
ATOM 2411 C CA . LYS A 1 304 ? -43.349 4.512 56.954 1.00 58.00 304 LYS A CA 1
ATOM 2412 C C . LYS A 1 304 ? -44.528 3.948 57.755 1.00 58.00 304 LYS A C 1
ATOM 2414 O O . LYS A 1 304 ? -44.864 4.528 58.775 1.00 58.00 304 LYS A O 1
ATOM 2419 N N . LYS A 1 305 ? -45.012 2.743 57.413 1.00 59.16 305 LYS A N 1
ATOM 2420 C CA . LYS A 1 305 ? -46.052 2.051 58.202 1.00 59.16 305 LYS A CA 1
ATOM 2421 C C . LYS A 1 305 ? -45.658 1.815 59.664 1.00 59.16 305 LYS A C 1
ATOM 2423 O O . LYS A 1 305 ? -46.443 2.124 60.544 1.00 59.16 305 LYS A O 1
ATOM 2428 N N . ILE A 1 306 ? -44.425 1.375 59.931 1.00 64.06 306 ILE A N 1
ATOM 2429 C CA . ILE A 1 306 ? -43.968 1.141 61.315 1.00 64.06 306 ILE A CA 1
ATOM 2430 C C . ILE A 1 306 ? -43.878 2.452 62.118 1.00 64.06 306 ILE A C 1
ATOM 2432 O O . ILE A 1 306 ? -44.142 2.458 63.313 1.00 64.06 306 ILE A O 1
ATOM 2436 N N . LYS A 1 307 ? -43.524 3.582 61.487 1.00 65.81 307 LYS A N 1
ATOM 2437 C CA . LYS A 1 307 ? -43.500 4.882 62.180 1.00 65.81 307 LYS A CA 1
ATOM 2438 C C . LYS A 1 307 ? -44.897 5.427 62.470 1.00 65.81 307 LYS A C 1
ATOM 2440 O O . LYS A 1 307 ? -45.075 6.061 63.505 1.00 65.81 307 LYS A O 1
ATOM 2445 N N . ASP A 1 308 ? -45.847 5.191 61.571 1.00 70.00 308 ASP A N 1
ATOM 2446 C CA . ASP A 1 308 ? -47.222 5.658 61.738 1.00 70.00 308 ASP A CA 1
ATOM 2447 C C . ASP A 1 308 ? -47.987 4.805 62.774 1.00 70.00 308 ASP A C 1
ATOM 2449 O O . ASP A 1 308 ? -48.793 5.353 63.521 1.00 70.00 308 ASP A O 1
ATOM 2453 N N . GLU A 1 309 ? -47.679 3.506 62.899 1.00 70.44 309 GLU A N 1
ATOM 2454 C CA . GLU A 1 309 ? -48.227 2.633 63.956 1.00 70.44 309 GLU A CA 1
ATOM 2455 C C . GLU A 1 309 ? -47.664 2.986 65.345 1.00 70.44 309 GLU A C 1
ATOM 2457 O O . GLU A 1 309 ? -48.432 3.241 66.266 1.00 70.44 309 GLU A O 1
ATOM 2462 N N . VAL A 1 310 ? -46.341 3.155 65.486 1.00 75.31 310 VAL A N 1
ATOM 2463 C CA . VAL A 1 310 ? -45.715 3.504 66.783 1.00 75.31 310 VAL A CA 1
ATOM 2464 C C . VAL A 1 310 ? -46.163 4.873 67.310 1.00 75.31 310 VAL A C 1
ATOM 2466 O O . VAL A 1 310 ? -46.236 5.081 68.519 1.00 75.31 310 VAL A O 1
ATOM 2469 N N . LYS A 1 311 ? -46.470 5.828 66.424 1.00 75.69 311 LYS A N 1
ATOM 2470 C CA . LYS A 1 311 ? -46.958 7.146 66.848 1.00 75.69 311 LYS A CA 1
ATOM 2471 C C . LYS A 1 311 ? -48.387 7.081 67.398 1.00 75.69 311 LYS A C 1
ATOM 2473 O O . LYS A 1 311 ? -48.706 7.817 68.325 1.00 75.69 311 LYS A O 1
ATOM 2478 N N . LYS A 1 312 ? -49.224 6.199 66.850 1.00 73.19 312 LYS A N 1
ATOM 2479 C CA . LYS A 1 312 ? -50.612 6.040 67.287 1.00 73.19 312 LYS A CA 1
ATOM 2480 C C . LYS A 1 312 ? -50.695 5.411 68.683 1.00 73.19 312 LYS A C 1
ATOM 2482 O O . LYS A 1 312 ? -51.446 5.905 69.515 1.00 73.19 312 LYS A O 1
ATOM 2487 N N . ASP A 1 313 ? -49.838 4.430 68.961 1.00 71.56 313 ASP A N 1
ATOM 2488 C CA . ASP A 1 313 ? -49.773 3.762 70.270 1.00 71.56 313 ASP A CA 1
ATOM 2489 C C . ASP A 1 313 ? -49.228 4.678 71.388 1.00 71.56 313 ASP A C 1
ATOM 2491 O O . ASP A 1 313 ? -49.548 4.500 72.563 1.00 71.56 313 ASP A O 1
ATOM 2495 N N . MET A 1 314 ? -48.413 5.685 71.049 1.00 70.50 314 MET A N 1
ATOM 2496 C CA . MET A 1 314 ? -47.968 6.696 72.021 1.00 70.50 314 MET A CA 1
ATOM 2497 C C . MET A 1 314 ? -49.064 7.713 72.367 1.00 70.50 314 MET A C 1
ATOM 2499 O O . MET A 1 314 ? -49.148 8.130 73.516 1.00 70.50 314 MET A O 1
ATOM 2503 N N . GLU A 1 315 ? -49.905 8.105 71.405 1.00 77.81 315 GLU A N 1
ATOM 2504 C CA . GLU A 1 315 ? -50.976 9.092 71.627 1.00 77.81 315 GLU A CA 1
ATOM 2505 C C . GLU A 1 315 ? -52.195 8.507 72.378 1.00 77.81 315 GLU A C 1
ATOM 2507 O O . GLU A 1 315 ? -52.964 9.268 72.969 1.00 77.81 315 GLU A O 1
ATOM 2512 N N . GLU A 1 316 ? -52.384 7.180 72.377 1.00 71.25 316 GLU A N 1
ATOM 2513 C CA . GLU A 1 316 ? -53.420 6.504 73.182 1.00 71.25 316 GLU A CA 1
ATOM 2514 C C . GLU A 1 316 ? -53.007 6.318 74.655 1.00 71.25 316 GLU A C 1
ATOM 2516 O O . GLU A 1 316 ? -53.852 6.472 75.531 1.00 71.25 316 GLU A O 1
ATOM 2521 N N . ASN A 1 317 ? -51.717 6.118 74.955 1.00 69.00 317 ASN A N 1
ATOM 2522 C CA . ASN A 1 317 ? -51.216 5.982 76.335 1.00 69.00 317 ASN A CA 1
ATOM 2523 C C . ASN A 1 317 ? -51.157 7.299 77.137 1.00 69.00 317 ASN A C 1
ATOM 2525 O O . ASN A 1 317 ? -50.991 7.260 78.349 1.00 69.00 317 ASN A O 1
ATOM 2529 N N . GLU A 1 318 ? -51.266 8.467 76.497 1.00 67.69 318 GLU A N 1
ATOM 2530 C CA . GLU A 1 318 ? -51.310 9.767 77.197 1.00 67.69 318 GLU A CA 1
ATOM 2531 C C . GLU A 1 318 ? -52.737 10.194 77.604 1.00 67.69 318 GLU A C 1
ATOM 2533 O O . GLU A 1 318 ? -52.922 11.287 78.142 1.00 67.69 318 GLU A O 1
ATOM 2538 N N . LYS A 1 319 ? -53.759 9.370 77.326 1.00 66.50 319 LYS A N 1
ATOM 2539 C CA . LYS A 1 319 ? -55.176 9.681 77.603 1.00 66.50 319 LYS A CA 1
ATOM 2540 C C . LYS A 1 319 ? -55.842 8.781 78.651 1.00 66.50 319 LYS A C 1
ATOM 2542 O O . LYS A 1 319 ? -57.008 9.031 78.961 1.00 66.50 319 LYS A O 1
ATOM 2547 N N . GLU A 1 320 ? -55.133 7.786 79.179 1.00 58.69 320 GLU A N 1
ATOM 2548 C CA . GLU A 1 320 ? -55.502 7.034 80.394 1.00 58.69 320 GLU A CA 1
ATOM 2549 C C . GLU A 1 320 ? -54.783 7.603 81.623 1.00 58.69 320 GLU A C 1
ATOM 2551 O O . GLU A 1 320 ? -55.430 7.659 82.694 1.00 58.69 320 GLU A O 1
#

Radius of gyration: 37.72 Å; chains: 1; bounding box: 92×89×120 Å

Secondary structure (DSSP, 8-state):
--------------------------------------------------------------------------PPPPSSSS---SSHHHHHHHHHHHHS--TTTTTEEEEETTS-EE-SHHHHHHHTT-S---EEEEE-----PPPPSSSS-----SSS-HHHHHHHHHHHHSS--TGGGTEEEEETTS-EE-SHHHHHHHHTT-----EEEEE------PPPPPSSSS---SSHHHHHHHHHHHS---TTTTTEEEEETTS-EE-SHHHHHHHHTT-----EEEEE--------SHHHHHHHHHHHHHHHHHHHHT--

Foldseek 3Di:
DDDDDDDDDDDDDDDDDDDDDDDDDDDDDDDDDDDDDDDDDDDDDDDDDDPDDDDDDDDDPPDPPPDPPDDQLFDDAQPVDRDGQSAPLSNQVCCCPVVVHGCQRQQKWKQFPVRDTHRHNVSVVVCPPDPRRRIDIDRPPDPLQDAQPVDRDRQTDPVDQSLLSNQVCCCPVVVDGQQRQQKWKQFPVRDIHRGPVSVVVCVVPDPGSHIDMDRPPDPCPQQDAQPVDRDRQQAPLSNQVCCCPVVVDWQQVQQKWKQFPVRDIGRGNVSVVVCVVPDPGRDIDMDHPDPPPPVPPPPPVVVVVVVVVVVVVVVVVVPD

Organism: NCBI:txid358040

pLDDT: mean 76.3, std 18.69, range [38.03, 96.62]

Sequence (320 aa):
SMDQSDEPLSIVGKKSKKDSSKTDKEEKTAKRNLPVEESEDDVKPSLKKSKRESKKNSRHRHDQASVRKSGKKSTPKCIRCDAYPHSAITYARHLVYAHKSTLIADGIYLICGCGIEVRSDNRLAKHLLCRDSEFTLHKKIKDTTPKCVLCDIYPSSAQYAYTSAYSGHIKRDHKSTLKANEIYLLCSCGTEIRTNDDNFKHNAKCKSDQFTVHKLDKPITPPPKCIICEIHPPTASAYTHHLKNRHKFSLSVKEIYLRCSCGTVIRTYRDNTKHNAKCKSHQFTVHKLIKKATPQGVLCEKKKKIKDEVKKDMEENEKE